Protein AF-A0A6L8G832-F1 (afdb_monomer_lite)

Radius of gyration: 22.05 Å; chains: 1; bounding box: 53×35×58 Å

Structure (mmCIF, N/CA/C/O backbone):
data_AF-A0A6L8G832-F1
#
_entry.id   AF-A0A6L8G832-F1
#
loop_
_atom_site.group_PDB
_atom_site.id
_atom_site.type_symbol
_atom_site.label_atom_id
_atom_site.label_alt_id
_atom_site.label_comp_id
_atom_site.label_asym_id
_atom_site.label_entity_id
_atom_site.label_seq_id
_atom_site.pdbx_PDB_ins_code
_atom_site.Cartn_x
_atom_site.Cartn_y
_atom_site.Cartn_z
_atom_site.occupancy
_atom_site.B_iso_or_equiv
_atom_site.auth_seq_id
_atom_site.auth_comp_id
_atom_site.auth_asym_id
_atom_site.auth_atom_id
_atom_site.pdbx_PDB_model_num
ATOM 1 N N . MET A 1 1 ? -0.887 -12.101 -25.365 1.00 57.88 1 MET A N 1
ATOM 2 C CA . MET A 1 1 ? 0.322 -11.253 -25.278 1.00 57.88 1 MET A CA 1
ATOM 3 C C . MET A 1 1 ? 0.568 -11.028 -23.798 1.00 57.88 1 MET A C 1
ATOM 5 O O . MET A 1 1 ? -0.403 -10.777 -23.100 1.00 57.88 1 MET A O 1
ATOM 9 N N . THR A 1 2 ? 1.781 -11.262 -23.303 1.00 79.50 2 THR A N 1
ATOM 10 C CA . THR A 1 2 ? 2.099 -11.214 -21.865 1.00 79.50 2 THR A CA 1
ATOM 11 C C . THR A 1 2 ? 2.512 -9.805 -21.444 1.00 79.50 2 THR A C 1
ATOM 13 O O . THR A 1 2 ? 2.962 -9.021 -22.278 1.00 79.50 2 THR A O 1
ATOM 16 N N . CYS A 1 3 ? 2.355 -9.492 -20.156 1.00 81.62 3 CYS A N 1
ATOM 17 C CA . CYS A 1 3 ? 2.895 -8.281 -19.537 1.00 81.62 3 CYS A CA 1
ATOM 18 C C . CYS A 1 3 ? 4.387 -8.113 -19.911 1.00 81.62 3 CYS A C 1
ATOM 20 O O . CYS A 1 3 ? 5.128 -9.092 -19.794 1.00 81.62 3 CYS A O 1
ATOM 22 N N . PRO A 1 4 ? 4.839 -6.932 -20.381 1.00 87.69 4 PRO A N 1
ATOM 23 C CA . PRO A 1 4 ? 6.230 -6.724 -20.796 1.00 87.69 4 PRO A CA 1
ATOM 24 C C . PRO A 1 4 ? 7.180 -6.461 -19.617 1.00 87.69 4 PRO A C 1
ATOM 26 O O . PRO A 1 4 ? 8.388 -6.359 -19.817 1.00 87.69 4 PRO A O 1
ATOM 29 N N . PHE A 1 5 ? 6.643 -6.317 -18.406 1.00 89.50 5 PHE A N 1
ATOM 30 C CA . PHE A 1 5 ? 7.410 -6.049 -17.196 1.00 89.50 5 PHE A CA 1
ATOM 31 C C . PHE A 1 5 ? 7.848 -7.354 -16.531 1.00 89.50 5 PHE A C 1
ATOM 33 O O . PHE A 1 5 ? 7.118 -8.346 -16.548 1.00 89.50 5 PHE A O 1
ATOM 40 N N . GLU A 1 6 ? 9.022 -7.335 -15.905 1.00 91.44 6 GLU A N 1
ATOM 41 C CA . GLU A 1 6 ? 9.465 -8.422 -15.036 1.00 91.44 6 GLU A CA 1
ATOM 42 C C . GLU A 1 6 ? 8.613 -8.428 -13.762 1.00 91.44 6 GLU A C 1
ATOM 44 O O . GLU A 1 6 ? 8.540 -7.431 -13.037 1.00 91.44 6 GLU A O 1
ATOM 49 N N . ILE A 1 7 ? 7.922 -9.542 -13.525 1.00 93.81 7 ILE A N 1
ATOM 50 C CA . ILE A 1 7 ? 7.015 -9.703 -12.390 1.00 93.81 7 ILE A CA 1
ATOM 51 C C . ILE A 1 7 ? 7.749 -10.487 -11.308 1.00 93.81 7 ILE A C 1
ATOM 53 O O . ILE A 1 7 ? 8.233 -11.580 -11.596 1.00 93.81 7 ILE A O 1
ATOM 57 N N . PRO A 1 8 ? 7.829 -9.974 -10.069 1.00 94.00 8 PRO A N 1
ATOM 58 C CA . PRO A 1 8 ? 8.421 -10.733 -8.979 1.00 94.00 8 PRO A CA 1
ATOM 59 C C . PRO A 1 8 ? 7.661 -12.045 -8.753 1.00 94.00 8 PRO A C 1
ATOM 61 O O . PRO A 1 8 ? 6.424 -12.023 -8.800 1.00 94.00 8 PRO A O 1
ATOM 64 N N . PRO A 1 9 ? 8.346 -13.149 -8.410 1.00 95.25 9 PRO A N 1
ATOM 65 C CA . PRO A 1 9 ? 7.708 -14.445 -8.166 1.00 95.25 9 PRO A CA 1
ATOM 66 C C . PRO A 1 9 ? 6.564 -14.391 -7.142 1.00 95.25 9 PRO A C 1
ATOM 68 O O . PRO A 1 9 ? 5.577 -15.109 -7.252 1.00 95.25 9 PRO A O 1
ATOM 71 N N . GLN A 1 10 ? 6.658 -13.495 -6.156 1.00 94.38 10 GLN A N 1
ATOM 72 C CA . GLN A 1 10 ? 5.642 -13.268 -5.125 1.00 94.38 10 GLN A CA 1
ATOM 73 C C . GLN A 1 10 ? 4.320 -12.723 -5.676 1.00 94.38 10 GLN A C 1
ATOM 75 O O . GLN A 1 10 ? 3.295 -12.817 -5.004 1.00 94.38 10 GLN A O 1
ATOM 80 N N . LEU A 1 11 ? 4.355 -12.084 -6.846 1.00 93.69 11 LEU A N 1
ATOM 81 C CA . LEU A 1 11 ? 3.207 -11.451 -7.491 1.00 93.69 11 LEU A CA 1
ATOM 82 C C . LEU A 1 11 ? 2.732 -12.232 -8.724 1.00 93.69 11 LEU A C 1
ATOM 84 O O . LEU A 1 11 ? 1.730 -11.853 -9.337 1.00 93.69 11 LEU A O 1
ATOM 88 N N . GLU A 1 12 ? 3.401 -13.330 -9.079 1.00 90.88 12 GLU A N 1
ATOM 89 C CA . GLU A 1 12 ? 2.942 -14.235 -10.130 1.00 90.88 12 GLU A CA 1
ATOM 90 C C . GLU A 1 12 ? 1.569 -14.831 -9.785 1.00 90.88 12 GLU A C 1
ATOM 92 O O . GLU A 1 12 ? 1.245 -15.119 -8.633 1.00 90.88 12 GLU A O 1
ATOM 97 N N . GLY A 1 13 ? 0.714 -14.988 -10.797 1.00 87.31 13 GLY A N 1
ATOM 98 C CA . GLY A 1 13 ? -0.655 -15.486 -10.615 1.00 87.31 13 GLY A CA 1
ATOM 99 C C . GLY A 1 13 ? -1.641 -14.465 -10.032 1.00 87.31 13 GLY A C 1
ATOM 100 O O . GLY A 1 13 ? -2.838 -14.750 -9.960 1.00 87.31 13 GLY A O 1
ATOM 101 N N . HIS A 1 14 ? -1.188 -13.263 -9.664 1.00 88.25 14 HIS A N 1
ATOM 102 C CA . HIS A 1 14 ? -2.077 -12.140 -9.379 1.00 88.25 14 HIS A CA 1
ATOM 103 C C . HIS A 1 14 ? -2.450 -11.410 -10.673 1.00 88.25 14 HIS A C 1
ATOM 105 O O . HIS A 1 14 ? -1.643 -11.281 -11.589 1.00 88.25 14 HIS A O 1
ATOM 111 N N . GLY A 1 15 ? -3.687 -10.912 -10.753 1.00 88.25 15 GLY A N 1
ATOM 112 C CA . GLY A 1 15 ? -4.147 -10.181 -11.934 1.00 88.25 15 GLY A CA 1
ATOM 113 C C . GLY A 1 15 ? -3.347 -8.892 -12.149 1.00 88.25 15 GLY A C 1
ATOM 114 O O . GLY A 1 15 ? -3.144 -8.122 -11.206 1.00 88.25 15 GLY A O 1
ATOM 115 N N . LEU A 1 16 ? -2.931 -8.644 -13.391 1.00 90.75 16 LEU A N 1
ATOM 116 C CA . LEU A 1 16 ? -2.122 -7.488 -13.778 1.00 90.75 16 LEU A CA 1
ATOM 117 C C . LEU A 1 16 ? -2.885 -6.580 -14.741 1.00 90.75 16 LEU A C 1
ATOM 119 O O . LEU A 1 16 ? -3.719 -7.044 -15.514 1.00 90.75 16 LEU A O 1
ATOM 123 N N . LEU A 1 17 ? -2.587 -5.282 -14.704 1.00 89.25 17 LEU A N 1
ATOM 124 C CA . LEU A 1 17 ? -3.234 -4.276 -15.546 1.00 89.25 17 LEU A CA 1
ATOM 125 C C . LEU A 1 17 ? -2.195 -3.359 -16.198 1.00 89.25 17 LEU A C 1
ATOM 127 O O . LEU A 1 17 ? -1.312 -2.893 -15.485 1.00 89.25 17 LEU A O 1
ATOM 131 N N . PRO A 1 18 ? -2.301 -3.018 -17.490 1.00 90.44 18 PRO A N 1
ATOM 132 C CA . PRO A 1 18 ? -1.513 -1.942 -18.067 1.00 90.44 18 PRO A CA 1
ATOM 133 C C . PRO A 1 18 ? -1.908 -0.601 -17.451 1.00 90.44 18 PRO A C 1
ATOM 135 O O . PRO A 1 18 ? -3.092 -0.274 -17.324 1.00 90.44 18 PRO A O 1
ATOM 138 N N . VAL A 1 19 ? -0.910 0.190 -17.067 1.00 88.69 19 VAL A N 1
ATOM 139 C CA . VAL A 1 19 ? -1.094 1.515 -16.473 1.00 88.69 19 VAL A CA 1
ATOM 140 C C . VAL A 1 19 ? -0.338 2.531 -17.318 1.00 88.69 19 VAL A C 1
ATOM 142 O O . VAL A 1 19 ? 0.885 2.490 -17.395 1.00 88.69 19 VAL A O 1
ATOM 145 N N . ALA A 1 20 ? -1.077 3.460 -17.921 1.00 87.06 20 ALA A N 1
ATOM 146 C CA . ALA A 1 20 ? -0.503 4.689 -18.455 1.00 87.06 20 ALA A CA 1
ATOM 147 C C . ALA A 1 20 ? -0.336 5.666 -17.289 1.00 87.06 20 ALA A C 1
ATOM 149 O O . ALA A 1 20 ? -1.313 5.946 -16.582 1.00 87.06 20 ALA A O 1
ATOM 150 N N . LEU A 1 21 ? 0.888 6.113 -17.036 1.00 82.75 21 LEU A N 1
ATOM 151 C CA . LEU A 1 21 ? 1.148 7.067 -15.966 1.00 82.75 21 LEU A CA 1
ATOM 152 C C . LEU A 1 21 ? 0.779 8.473 -16.448 1.00 82.75 21 LEU A C 1
ATOM 154 O O . LEU A 1 21 ? 0.989 8.827 -17.603 1.00 82.75 21 LEU A O 1
ATOM 158 N N . VAL A 1 22 ? 0.202 9.273 -15.559 1.00 81.06 22 VAL A N 1
ATOM 159 C CA . VAL A 1 22 ? -0.217 10.645 -15.852 1.00 81.06 22 VAL A CA 1
ATOM 160 C C . VAL A 1 22 ? 0.565 11.615 -14.984 1.00 81.06 22 VAL A C 1
ATOM 162 O O . VAL A 1 22 ? 0.823 11.350 -13.809 1.00 81.06 22 VAL A O 1
ATOM 165 N N . GLU A 1 23 ? 0.952 12.741 -15.564 1.00 78.44 23 GLU A N 1
ATOM 166 C CA . GLU A 1 23 ? 1.498 13.859 -14.807 1.00 78.44 23 GLU A CA 1
ATOM 167 C C . GLU A 1 23 ? 0.349 14.546 -14.057 1.00 78.44 23 GLU A C 1
ATOM 169 O O . GLU A 1 23 ? -0.690 14.866 -14.637 1.00 78.44 23 GLU A O 1
ATOM 174 N N . ASN A 1 24 ? 0.500 14.690 -12.746 1.00 71.12 24 ASN A N 1
ATOM 175 C CA . ASN A 1 24 ? -0.449 15.375 -11.880 1.00 71.12 24 ASN A CA 1
ATOM 176 C C . ASN A 1 24 ? -0.164 16.885 -11.881 1.00 71.12 24 ASN A C 1
ATOM 178 O O . ASN A 1 24 ? 0.949 17.315 -12.178 1.00 71.12 24 ASN A O 1
ATOM 182 N N . ASP A 1 25 ? -1.138 17.685 -11.439 1.00 73.25 25 ASP A N 1
ATOM 183 C CA . ASP A 1 25 ? -1.019 19.152 -11.350 1.00 73.25 25 ASP A CA 1
ATOM 184 C C . ASP A 1 25 ? 0.154 19.632 -10.467 1.00 73.25 25 ASP A C 1
ATOM 186 O O . ASP A 1 25 ? 0.626 20.758 -10.608 1.00 73.25 25 ASP A O 1
ATOM 190 N N . ASP A 1 26 ? 0.639 18.784 -9.553 1.00 69.44 26 ASP A N 1
ATOM 191 C CA . ASP A 1 26 ? 1.802 19.042 -8.693 1.00 69.44 26 ASP A CA 1
ATOM 192 C C . ASP A 1 26 ? 3.154 18.685 -9.355 1.00 69.44 26 ASP A C 1
ATOM 194 O O . ASP A 1 26 ? 4.190 18.701 -8.687 1.00 69.44 26 ASP A O 1
ATOM 198 N N . GLY A 1 27 ? 3.154 18.347 -10.652 1.00 69.94 27 GLY A N 1
ATOM 199 C CA . GLY A 1 27 ? 4.332 17.944 -11.429 1.00 69.94 27 GLY A CA 1
ATOM 200 C C . GLY A 1 27 ? 4.838 16.535 -11.112 1.00 69.94 27 GLY A C 1
ATOM 201 O O . GLY A 1 27 ? 5.892 16.122 -11.595 1.00 69.94 27 GLY A O 1
ATOM 202 N N . THR A 1 28 ? 4.130 15.776 -10.274 1.00 69.88 28 THR A N 1
ATOM 203 C CA . THR A 1 28 ? 4.486 14.382 -10.005 1.00 69.88 28 THR A CA 1
ATOM 204 C C . THR A 1 28 ? 3.827 13.449 -11.009 1.00 69.88 28 THR A C 1
ATOM 206 O O . THR A 1 28 ? 2.688 13.653 -11.412 1.00 69.88 28 THR A O 1
ATOM 209 N N . VAL A 1 29 ? 4.499 12.357 -11.354 1.00 72.69 29 VAL A N 1
ATOM 210 C CA . VAL A 1 29 ? 3.912 11.303 -12.185 1.00 72.69 29 VAL A CA 1
ATOM 211 C C . VAL A 1 29 ? 3.192 10.294 -11.288 1.00 72.69 29 VAL A C 1
ATOM 213 O O . VAL A 1 29 ? 3.771 9.772 -10.334 1.00 72.69 29 VAL A O 1
ATOM 216 N N . GLY A 1 30 ? 1.917 10.027 -11.571 1.00 71.50 30 GLY A N 1
ATOM 217 C CA . GLY A 1 30 ? 1.071 9.132 -10.788 1.00 71.50 30 GLY A CA 1
ATOM 218 C C . GLY A 1 30 ? 0.151 8.266 -11.643 1.00 71.50 30 GLY A C 1
ATOM 219 O O . GLY A 1 30 ? 0.052 8.409 -12.857 1.00 71.50 30 GLY A O 1
ATOM 220 N N . LYS A 1 31 ? -0.528 7.320 -10.995 1.00 74.81 31 LYS A N 1
ATOM 221 C CA . LYS A 1 31 ? -1.527 6.477 -11.661 1.00 74.81 31 LYS A CA 1
ATOM 222 C C . LYS A 1 31 ? -2.859 7.231 -11.819 1.00 74.81 31 LYS A C 1
ATOM 224 O O . LYS A 1 31 ? -3.231 7.971 -10.906 1.00 74.81 31 LYS A O 1
ATOM 229 N N . PRO A 1 32 ? -3.628 6.988 -12.894 1.00 66.06 32 PRO A N 1
ATOM 230 C CA . PRO A 1 32 ? -4.966 7.551 -13.038 1.00 66.06 32 PRO A CA 1
ATOM 231 C C . PRO A 1 32 ? -5.916 7.037 -11.937 1.00 66.06 32 PRO A C 1
ATOM 233 O O . PRO A 1 32 ? -5.720 5.937 -11.403 1.00 66.06 32 PRO A O 1
ATOM 236 N N . PRO A 1 33 ? -6.969 7.797 -11.582 1.00 59.56 33 PRO A N 1
ATOM 237 C CA . PRO A 1 33 ? -7.959 7.358 -10.606 1.00 59.56 33 PRO A CA 1
ATOM 238 C C . PRO A 1 33 ? -8.689 6.100 -11.089 1.00 59.56 33 PRO A C 1
ATOM 240 O O . PRO A 1 33 ? -9.103 5.997 -12.245 1.00 59.56 33 PRO A O 1
ATOM 243 N N . ALA A 1 34 ? -8.904 5.150 -10.173 1.00 55.47 34 ALA A N 1
ATOM 244 C CA . ALA A 1 34 ? -9.482 3.833 -10.466 1.00 55.47 34 ALA A CA 1
ATOM 245 C C . ALA A 1 34 ? -10.891 3.882 -11.097 1.00 55.47 34 ALA A C 1
ATOM 247 O O . ALA A 1 34 ? -11.334 2.903 -11.691 1.00 55.47 34 ALA A O 1
ATOM 248 N N . THR A 1 35 ? -11.586 5.018 -11.002 1.00 51.25 35 THR A N 1
ATOM 249 C CA . THR A 1 35 ? -12.947 5.240 -11.511 1.00 51.25 35 THR A CA 1
ATOM 250 C C . THR A 1 35 ? -13.043 5.343 -13.035 1.00 51.25 35 THR A C 1
ATOM 252 O O . THR A 1 35 ? -14.147 5.338 -13.570 1.00 51.25 35 THR A O 1
ATOM 255 N N . THR A 1 36 ? -11.920 5.429 -13.752 1.00 47.19 36 THR A N 1
ATOM 256 C CA . THR A 1 36 ? -11.918 5.743 -15.191 1.00 47.19 36 THR A CA 1
ATOM 257 C C . THR A 1 36 ? -12.046 4.539 -16.133 1.00 47.19 36 THR A C 1
ATOM 259 O O . THR A 1 36 ? -12.124 4.739 -17.342 1.00 47.19 36 THR A O 1
ATOM 262 N N . ARG A 1 37 ? -12.106 3.285 -15.653 1.00 54.84 37 ARG A N 1
ATOM 263 C CA . ARG A 1 37 ? -12.095 2.103 -16.548 1.00 54.84 37 ARG A CA 1
ATOM 264 C C . ARG A 1 37 ? -12.775 0.852 -15.955 1.00 54.84 37 ARG A C 1
ATOM 266 O O . ARG A 1 37 ? -12.876 0.694 -14.743 1.00 54.84 37 ARG A O 1
ATOM 273 N N . LYS A 1 38 ? -13.186 -0.071 -16.842 1.00 56.69 38 LYS A N 1
ATOM 274 C CA . LYS A 1 38 ? -13.928 -1.338 -16.600 1.00 56.69 38 LYS A CA 1
ATOM 275 C C . LYS A 1 38 ? -13.162 -2.433 -15.819 1.00 56.69 38 LYS A C 1
ATOM 277 O O . LYS A 1 38 ? -13.533 -3.601 -15.875 1.00 56.69 38 LYS A O 1
ATOM 282 N N . TRP A 1 39 ? -12.099 -2.100 -15.089 1.00 60.28 39 TRP A N 1
ATOM 283 C CA . TRP A 1 39 ? -11.208 -3.091 -14.465 1.00 60.28 39 TRP A CA 1
ATOM 284 C C . TRP A 1 39 ? -11.780 -3.786 -13.223 1.00 60.28 39 TRP A C 1
ATOM 286 O O . TRP A 1 39 ? -11.056 -4.535 -12.573 1.00 60.28 39 TRP A O 1
ATOM 296 N N . SER A 1 40 ? -13.029 -3.519 -12.846 1.00 56.66 40 SER A N 1
ATOM 297 C CA . SER A 1 40 ? -13.669 -4.137 -11.679 1.00 56.66 40 SER A CA 1
ATOM 298 C C . SER A 1 40 ? -13.946 -5.632 -11.863 1.00 56.66 40 SER A C 1
ATOM 300 O O . SER A 1 40 ? -14.182 -6.346 -10.892 1.00 56.66 40 SER A O 1
ATOM 302 N N . ALA A 1 41 ? -13.911 -6.119 -13.103 1.00 64.62 41 ALA A N 1
ATOM 303 C CA . ALA A 1 41 ? -14.093 -7.527 -13.408 1.00 64.62 41 ALA A CA 1
ATOM 304 C C . ALA A 1 41 ? -12.799 -8.304 -13.096 1.00 64.62 41 ALA A C 1
ATOM 306 O O . ALA A 1 41 ? -11.732 -8.003 -13.644 1.00 64.62 41 ALA A O 1
ATOM 307 N N . LEU A 1 42 ? -12.885 -9.278 -12.183 1.00 65.38 42 LEU A N 1
ATOM 308 C CA . LEU A 1 42 ? -11.757 -10.114 -11.741 1.00 65.38 42 LEU A CA 1
ATOM 309 C C . LEU A 1 42 ? -11.123 -10.914 -12.885 1.00 65.38 42 LEU A C 1
ATOM 311 O O . LEU A 1 42 ? -9.925 -11.166 -12.855 1.00 65.38 42 LEU A O 1
ATOM 315 N N . ASP A 1 43 ? -11.931 -11.251 -13.880 1.00 72.56 43 ASP A N 1
ATOM 316 C CA . ASP A 1 43 ? -11.632 -12.001 -15.100 1.00 72.56 43 ASP A CA 1
ATOM 317 C C . ASP A 1 43 ? -11.210 -11.116 -16.280 1.00 72.56 43 ASP A C 1
ATOM 319 O O . ASP A 1 43 ? -10.979 -11.616 -17.378 1.00 72.56 43 ASP A O 1
ATOM 323 N N . TYR A 1 44 ? -11.124 -9.797 -16.089 1.00 79.12 44 TYR A N 1
ATOM 324 C CA . TYR A 1 44 ? -10.597 -8.929 -17.134 1.00 79.12 44 TYR A CA 1
ATOM 325 C C . TYR A 1 44 ? -9.118 -9.251 -17.393 1.00 79.12 44 TYR A C 1
ATOM 327 O O . TYR A 1 44 ? -8.286 -9.159 -16.488 1.00 79.12 44 TYR A O 1
ATOM 335 N N . GLU A 1 45 ? -8.827 -9.548 -18.656 1.00 82.62 45 GLU A N 1
ATOM 336 C CA . GLU A 1 45 ? -7.497 -9.805 -19.199 1.00 82.62 45 GLU A CA 1
ATOM 337 C C . GLU A 1 45 ? -7.151 -8.702 -20.214 1.00 82.62 45 GLU A C 1
ATOM 339 O O . GLU A 1 45 ? -7.894 -8.523 -21.187 1.00 82.62 45 GLU A O 1
ATOM 344 N N . PRO A 1 46 ? -6.058 -7.943 -20.017 1.00 82.94 46 PRO A N 1
ATOM 345 C CA . PRO A 1 46 ? -5.706 -6.862 -20.925 1.00 82.94 46 PRO A CA 1
ATOM 346 C C . PRO A 1 46 ? -5.240 -7.371 -22.292 1.00 82.94 46 PRO A C 1
ATOM 348 O O . PRO A 1 46 ? -4.516 -8.364 -22.415 1.00 82.94 46 PRO A O 1
ATOM 351 N N . THR A 1 47 ? -5.612 -6.640 -23.336 1.00 85.12 47 THR A N 1
ATOM 352 C CA . THR A 1 47 ? -5.186 -6.918 -24.709 1.00 85.12 47 THR A CA 1
ATOM 353 C C . THR A 1 47 ? -3.725 -6.519 -24.944 1.00 85.12 47 THR A C 1
ATOM 355 O O . THR A 1 47 ? -3.137 -5.725 -24.212 1.00 85.12 47 THR A O 1
ATOM 358 N N . GLY A 1 48 ? -3.116 -7.056 -26.005 1.00 84.62 48 GLY A N 1
ATOM 359 C CA . GLY A 1 48 ? -1.743 -6.702 -26.383 1.00 84.62 48 GLY A CA 1
ATOM 360 C C . GLY A 1 48 ? -1.553 -5.224 -26.739 1.00 84.62 48 GLY A C 1
ATOM 361 O O . GLY A 1 48 ? -0.516 -4.648 -26.429 1.00 84.62 48 GLY A O 1
ATOM 362 N N . GLU A 1 49 ? -2.568 -4.603 -27.339 1.00 85.25 49 GLU A N 1
ATOM 363 C CA . GLU A 1 49 ? -2.572 -3.173 -27.663 1.00 85.25 49 GLU A CA 1
ATOM 364 C C . GLU A 1 49 ? -2.584 -2.308 -26.396 1.00 85.25 49 GLU A C 1
ATOM 366 O O . GLU A 1 49 ? -1.834 -1.339 -26.298 1.00 85.25 49 GLU A O 1
ATOM 371 N N . GLU A 1 50 ? -3.358 -2.702 -25.380 1.00 85.88 50 GLU A N 1
ATOM 372 C CA . GLU A 1 50 ? -3.370 -2.008 -24.088 1.00 85.88 50 GLU A CA 1
ATOM 373 C C . GLU A 1 50 ? -2.015 -2.089 -23.374 1.00 85.88 50 GLU A C 1
ATOM 375 O O . GLU A 1 50 ? -1.613 -1.121 -22.731 1.00 85.88 50 GLU A O 1
ATOM 380 N N . TRP A 1 51 ? -1.290 -3.204 -23.510 1.00 88.19 51 TRP A N 1
ATOM 381 C CA . TRP A 1 51 ? 0.079 -3.332 -23.000 1.00 88.19 51 TRP A CA 1
ATOM 382 C C . TRP A 1 51 ? 1.097 -2.506 -23.787 1.00 88.19 51 TRP A C 1
ATOM 384 O O . TRP A 1 51 ? 2.022 -1.967 -23.188 1.00 88.19 51 TRP A O 1
ATOM 394 N N . ALA A 1 52 ? 0.932 -2.384 -25.106 1.00 86.38 52 ALA A N 1
ATOM 395 C CA . ALA A 1 52 ? 1.839 -1.604 -25.946 1.00 86.38 52 ALA A CA 1
ATOM 396 C C . ALA A 1 52 ? 1.825 -0.102 -25.605 1.00 86.38 52 ALA A C 1
ATOM 398 O O . ALA A 1 52 ? 2.822 0.580 -25.824 1.00 86.38 52 ALA A O 1
ATOM 399 N N . GLY A 1 53 ? 0.715 0.406 -25.061 1.00 84.25 53 GLY A N 1
ATOM 400 C CA . GLY A 1 53 ? 0.570 1.795 -24.614 1.00 84.25 53 GLY A CA 1
ATOM 401 C C . GLY A 1 53 ? 0.789 2.020 -23.114 1.00 84.25 53 GLY A C 1
ATOM 402 O O . GLY A 1 53 ? 0.363 3.055 -22.606 1.00 84.25 53 GLY A O 1
ATOM 403 N N . ALA A 1 54 ? 1.354 1.055 -22.384 1.00 88.50 54 ALA A N 1
ATOM 404 C CA . ALA A 1 54 ? 1.511 1.135 -20.934 1.00 88.50 54 ALA A CA 1
ATOM 405 C C . ALA A 1 54 ? 2.921 1.586 -20.521 1.00 88.50 54 ALA A C 1
ATOM 407 O O . ALA A 1 54 ? 3.912 0.999 -20.950 1.00 88.50 54 ALA A O 1
ATOM 408 N N . ASP A 1 55 ? 3.006 2.562 -19.614 1.00 91.00 55 ASP A N 1
ATOM 409 C CA . ASP A 1 55 ? 4.272 3.023 -19.014 1.00 91.00 55 ASP A CA 1
ATOM 410 C C . ASP A 1 55 ? 4.657 2.213 -17.767 1.00 91.00 55 ASP A C 1
ATOM 412 O O . ASP A 1 55 ? 5.805 2.202 -17.322 1.00 91.00 55 ASP A O 1
ATOM 416 N N . ALA A 1 56 ? 3.666 1.563 -17.166 1.00 93.19 56 ALA A N 1
ATOM 417 C CA . ALA A 1 56 ? 3.760 0.807 -15.932 1.00 93.19 56 ALA A CA 1
ATOM 418 C C . ALA A 1 56 ? 2.748 -0.344 -15.940 1.00 93.19 56 ALA A C 1
ATOM 420 O O . ALA A 1 56 ? 1.896 -0.460 -16.827 1.00 93.19 56 ALA A O 1
ATOM 421 N N . TYR A 1 57 ? 2.778 -1.161 -14.891 1.00 93.06 57 TYR A N 1
ATOM 422 C CA . TYR A 1 57 ? 1.718 -2.127 -14.633 1.00 93.06 57 TYR A CA 1
ATOM 423 C C . TYR A 1 57 ? 1.143 -1.979 -13.227 1.00 93.06 57 TYR A C 1
ATOM 425 O O . TYR A 1 57 ? 1.797 -1.528 -12.288 1.00 93.06 57 TYR A O 1
ATOM 433 N N . GLY A 1 58 ? -0.122 -2.350 -13.092 1.00 92.44 58 GLY A N 1
ATOM 434 C CA . GLY A 1 58 ? -0.864 -2.408 -11.851 1.00 92.44 58 GLY A CA 1
ATOM 435 C C . GLY A 1 58 ? -1.014 -3.847 -11.372 1.00 92.44 58 GLY A C 1
ATOM 436 O O . GLY A 1 58 ? -1.336 -4.727 -12.163 1.00 92.44 58 GLY A O 1
ATOM 437 N N . VAL A 1 59 ? -0.841 -4.070 -10.074 1.00 92.94 59 VAL A N 1
ATOM 438 C CA . VAL A 1 59 ? -1.059 -5.350 -9.393 1.00 92.94 59 VAL A CA 1
ATOM 439 C C . VAL A 1 59 ? -2.419 -5.306 -8.706 1.00 92.94 59 VAL A C 1
ATOM 441 O O . VAL A 1 59 ? -2.647 -4.458 -7.838 1.00 92.94 59 VAL A O 1
ATOM 444 N N . ARG A 1 60 ? -3.340 -6.196 -9.090 1.00 90.12 60 ARG A N 1
ATOM 445 C CA . ARG A 1 60 ? -4.688 -6.286 -8.503 1.00 90.12 60 ARG A CA 1
ATOM 446 C C . ARG A 1 60 ? -4.659 -6.910 -7.113 1.00 90.12 60 ARG A C 1
ATOM 448 O O . ARG A 1 60 ? -3.976 -7.900 -6.867 1.00 90.12 60 ARG A O 1
ATOM 455 N N . LEU A 1 61 ? -5.485 -6.381 -6.212 1.00 89.44 61 LEU A N 1
ATOM 456 C CA . LEU A 1 61 ? -5.433 -6.707 -4.782 1.00 89.44 61 LEU A CA 1
ATOM 457 C C . LEU A 1 61 ? -6.511 -7.698 -4.314 1.00 89.44 61 LEU A C 1
ATOM 459 O O . LEU A 1 61 ? -6.912 -7.679 -3.152 1.00 89.44 61 LEU A O 1
ATOM 463 N N . HIS A 1 62 ? -6.998 -8.583 -5.192 1.00 82.19 62 HIS A N 1
ATOM 464 C CA . HIS A 1 62 ? -8.043 -9.559 -4.840 1.00 82.19 62 HIS A CA 1
ATOM 465 C C . HIS A 1 62 ? -7.647 -10.468 -3.661 1.00 82.19 62 HIS A C 1
ATOM 467 O O . HIS A 1 62 ? -8.469 -10.745 -2.791 1.00 82.19 62 HIS A O 1
ATOM 473 N N . ARG A 1 63 ? -6.378 -10.887 -3.614 1.00 87.31 63 ARG A N 1
ATOM 474 C CA . ARG A 1 63 ? -5.803 -11.752 -2.569 1.00 87.31 63 ARG A CA 1
ATOM 475 C C . ARG A 1 63 ? -4.619 -11.110 -1.851 1.00 87.31 63 ARG A C 1
ATOM 477 O O . ARG A 1 63 ? -3.877 -11.804 -1.175 1.00 87.31 63 ARG A O 1
ATOM 484 N N . LEU A 1 64 ? -4.435 -9.807 -2.023 1.00 90.88 64 LEU A N 1
ATOM 485 C CA . LEU A 1 64 ? -3.319 -9.074 -1.446 1.00 90.88 64 LEU A CA 1
ATOM 486 C C . LEU A 1 64 ? -3.839 -7.977 -0.531 1.00 90.88 64 LEU A C 1
ATOM 488 O O . LEU A 1 64 ? -4.892 -7.377 -0.772 1.00 90.88 64 LEU A O 1
ATOM 492 N N . LEU A 1 65 ? -3.041 -7.677 0.481 1.00 90.62 65 LEU A N 1
ATOM 493 C CA . LEU A 1 65 ? -3.125 -6.440 1.231 1.00 90.62 65 LEU A CA 1
ATOM 494 C C . LEU A 1 65 ? -1.838 -5.663 0.984 1.00 90.62 65 LEU A C 1
ATOM 496 O O . LEU A 1 65 ? -0.747 -6.218 1.083 1.00 90.62 65 LEU A O 1
ATOM 500 N N . VAL A 1 66 ? -1.974 -4.377 0.671 1.00 91.44 66 VAL A N 1
ATOM 501 C CA . VAL A 1 66 ? -0.834 -3.472 0.535 1.00 91.44 66 VAL A CA 1
ATOM 502 C C . VAL A 1 66 ? -0.981 -2.336 1.531 1.00 91.44 66 VAL A C 1
ATOM 504 O O . VAL A 1 66 ? -1.995 -1.636 1.536 1.00 91.44 66 VAL A O 1
ATOM 507 N N . VAL A 1 67 ? 0.035 -2.155 2.369 1.00 89.75 67 VAL A N 1
ATOM 508 C CA . VAL A 1 67 ? 0.193 -0.939 3.170 1.00 89.75 67 VAL A CA 1
ATOM 509 C C . VAL A 1 67 ? 1.001 0.045 2.333 1.00 89.75 67 VAL A C 1
ATOM 511 O O . VAL A 1 67 ? 2.173 -0.200 2.056 1.00 89.75 67 VAL A O 1
ATOM 514 N N . ASP A 1 68 ? 0.351 1.119 1.900 1.00 91.31 68 ASP A N 1
ATOM 515 C CA . ASP A 1 68 ? 0.938 2.191 1.098 1.00 91.31 68 ASP A CA 1
ATOM 516 C C . ASP A 1 68 ? 1.288 3.360 2.016 1.00 91.31 68 ASP A C 1
ATOM 518 O O . ASP A 1 68 ? 0.410 4.073 2.492 1.00 91.31 68 ASP A O 1
ATOM 522 N N . VAL A 1 69 ? 2.570 3.504 2.325 1.00 89.31 69 VAL A N 1
ATOM 523 C CA . VAL A 1 69 ? 3.108 4.577 3.159 1.00 89.31 69 VAL A CA 1
ATOM 524 C C . VAL A 1 69 ? 3.517 5.712 2.229 1.00 89.31 69 VAL A C 1
ATOM 526 O O . VAL A 1 69 ? 4.532 5.587 1.550 1.00 89.31 69 VAL A O 1
ATOM 529 N N . ASP A 1 70 ? 2.773 6.815 2.206 1.00 85.56 70 ASP A N 1
ATOM 530 C CA . ASP A 1 70 ? 3.044 7.983 1.350 1.00 85.56 70 ASP A CA 1
ATOM 531 C C . ASP A 1 70 ? 3.487 9.228 2.139 1.00 85.56 70 ASP A C 1
ATOM 533 O O . ASP A 1 70 ? 3.924 10.224 1.559 1.00 85.56 70 ASP A O 1
ATOM 537 N N . LYS A 1 71 ? 3.407 9.166 3.471 1.00 84.62 71 LYS A N 1
ATOM 538 C CA . LYS A 1 71 ? 3.835 10.211 4.407 1.00 84.62 71 LYS A CA 1
ATOM 539 C C . LYS A 1 71 ? 4.741 9.619 5.473 1.00 84.62 71 LYS A C 1
ATOM 541 O O . LYS A 1 71 ? 4.829 8.407 5.644 1.00 84.62 71 LYS A O 1
ATOM 546 N N . GLN A 1 72 ? 5.412 10.487 6.225 1.00 77.88 72 GLN A N 1
ATOM 547 C CA . GLN A 1 72 ? 6.290 10.053 7.304 1.00 77.88 72 GLN A CA 1
ATOM 548 C C . GLN A 1 72 ? 5.477 9.375 8.426 1.00 77.88 72 GLN A C 1
ATOM 550 O O . GLN A 1 72 ? 4.666 10.044 9.074 1.00 77.88 72 GLN A O 1
ATOM 555 N N . PRO A 1 73 ? 5.674 8.066 8.676 1.00 73.38 73 PRO A N 1
ATOM 556 C CA . PRO A 1 73 ? 5.006 7.392 9.775 1.00 73.38 73 PRO A CA 1
ATOM 557 C C . PRO A 1 73 ? 5.653 7.786 11.117 1.00 73.38 73 PRO A C 1
ATOM 559 O O . PRO A 1 73 ? 6.838 8.129 11.145 1.00 73.38 73 PRO A O 1
ATOM 562 N N . PRO A 1 74 ? 4.920 7.704 12.243 1.00 71.75 74 PRO A N 1
ATOM 563 C CA . PRO A 1 74 ? 5.501 7.851 13.579 1.00 71.75 74 PRO A CA 1
ATOM 564 C C . PRO A 1 74 ? 6.660 6.869 13.813 1.00 71.75 74 PRO A C 1
ATOM 566 O O . PRO A 1 74 ? 6.630 5.755 13.291 1.00 71.75 74 PRO A O 1
ATOM 569 N N . ASP A 1 75 ? 7.639 7.216 14.652 1.00 72.88 75 ASP A N 1
ATOM 570 C CA . ASP A 1 75 ? 8.847 6.392 14.857 1.00 72.88 75 ASP A CA 1
ATOM 571 C C . ASP A 1 75 ? 8.549 4.951 15.299 1.00 72.88 75 ASP A C 1
ATOM 573 O O . ASP A 1 75 ? 9.180 4.011 14.820 1.00 72.88 75 ASP A O 1
ATOM 577 N N . ALA A 1 76 ? 7.537 4.751 16.148 1.00 62.00 76 ALA A N 1
ATOM 578 C CA . ALA A 1 76 ? 7.096 3.415 16.553 1.00 62.00 76 ALA A CA 1
ATOM 579 C C . ALA A 1 76 ? 6.575 2.585 15.363 1.00 62.00 76 ALA A C 1
ATOM 581 O O . ALA A 1 76 ? 6.855 1.395 15.256 1.00 62.00 76 ALA A O 1
ATOM 582 N N . VAL A 1 77 ? 5.854 3.224 14.438 1.00 66.00 77 VAL A N 1
ATOM 583 C CA . VAL A 1 77 ? 5.359 2.594 13.207 1.00 66.00 77 VAL A CA 1
ATOM 584 C C . VAL A 1 77 ? 6.522 2.321 12.255 1.00 66.00 77 VAL A C 1
ATOM 586 O O . VAL A 1 77 ? 6.587 1.247 11.671 1.00 66.00 77 VAL A O 1
ATOM 589 N N . LYS A 1 78 ? 7.482 3.245 12.144 1.00 70.94 78 LYS A N 1
ATOM 590 C CA . LYS A 1 78 ? 8.706 3.059 11.354 1.00 70.94 78 LYS A CA 1
ATOM 591 C C . LYS A 1 78 ? 9.537 1.873 11.856 1.00 70.94 78 LYS A C 1
ATOM 593 O O . LYS A 1 78 ? 10.018 1.091 11.042 1.00 70.94 78 LYS A O 1
ATOM 598 N N . ALA A 1 79 ? 9.677 1.722 13.173 1.00 70.56 79 ALA A N 1
ATOM 599 C CA . ALA A 1 79 ? 10.371 0.592 13.782 1.00 70.56 79 ALA A CA 1
ATOM 600 C C . ALA A 1 79 ? 9.665 -0.738 13.479 1.00 70.56 79 ALA A C 1
ATOM 602 O O . ALA A 1 79 ? 10.324 -1.696 13.090 1.00 70.56 79 ALA A O 1
ATOM 603 N N . LEU A 1 80 ? 8.331 -0.779 13.590 1.00 67.06 80 LEU A N 1
ATOM 604 C CA . LEU A 1 80 ? 7.542 -1.973 13.269 1.00 67.06 80 LEU A CA 1
ATOM 605 C C . LEU A 1 80 ? 7.602 -2.323 11.777 1.00 67.06 80 LEU A C 1
ATOM 607 O O . LEU A 1 80 ? 7.803 -3.485 11.444 1.00 67.06 80 LEU A O 1
ATOM 611 N N . LEU A 1 81 ? 7.495 -1.334 10.883 1.00 70.00 81 LEU A N 1
ATOM 612 C CA . LEU A 1 81 ? 7.669 -1.525 9.437 1.00 70.00 81 LEU A CA 1
ATOM 613 C C . LEU A 1 81 ? 9.070 -2.045 9.095 1.00 70.00 81 LEU A C 1
ATOM 615 O O . LEU A 1 81 ? 9.205 -2.927 8.257 1.00 70.00 81 LEU A O 1
ATOM 619 N N . GLY A 1 82 ? 10.107 -1.537 9.768 1.00 72.94 82 GLY A N 1
ATOM 620 C CA . GLY A 1 82 ? 11.489 -1.988 9.582 1.00 72.94 82 GLY A CA 1
ATOM 621 C C . GLY A 1 82 ? 11.762 -3.417 10.061 1.00 72.94 82 GLY A C 1
ATOM 622 O O . GLY A 1 82 ? 12.799 -3.974 9.721 1.00 72.94 82 GLY A O 1
ATOM 623 N N . GLN A 1 83 ? 10.852 -4.015 10.836 1.00 76.56 83 GLN A N 1
ATOM 624 C CA . GLN A 1 83 ? 10.932 -5.409 11.283 1.00 76.56 83 GLN A CA 1
ATOM 625 C C . GLN A 1 83 ? 10.161 -6.375 10.373 1.00 76.56 83 GLN A C 1
ATOM 627 O O . GLN A 1 83 ? 10.191 -7.584 10.604 1.00 76.56 83 GLN A O 1
ATOM 632 N N . MET A 1 84 ? 9.430 -5.870 9.374 1.00 80.75 84 MET A N 1
ATOM 633 C CA . MET A 1 84 ? 8.627 -6.706 8.486 1.00 80.75 84 MET A CA 1
ATOM 634 C C . MET A 1 84 ? 9.491 -7.293 7.376 1.00 80.75 84 MET A C 1
ATOM 636 O O . MET A 1 84 ? 9.935 -6.576 6.485 1.00 80.75 84 MET A O 1
ATOM 640 N N . ASP A 1 85 ? 9.656 -8.611 7.396 1.00 88.94 85 ASP A N 1
ATOM 641 C CA . ASP A 1 85 ? 10.341 -9.345 6.336 1.00 88.94 85 ASP A CA 1
ATOM 642 C C . ASP A 1 85 ? 9.340 -9.844 5.285 1.00 88.94 85 ASP A C 1
ATOM 644 O O . ASP A 1 85 ? 8.943 -11.005 5.267 1.00 88.94 85 ASP A O 1
ATOM 648 N N . THR A 1 86 ? 8.841 -8.910 4.473 1.00 91.62 86 THR A N 1
ATOM 649 C CA . THR A 1 86 ? 7.920 -9.170 3.353 1.00 91.62 86 THR A CA 1
ATOM 650 C C . THR A 1 86 ? 8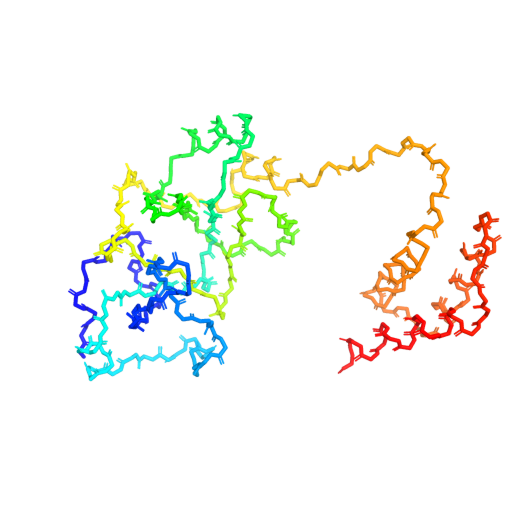.398 -8.445 2.097 1.00 91.62 86 THR A C 1
ATOM 652 O O . THR A 1 86 ? 9.369 -7.688 2.162 1.00 91.62 86 THR A O 1
ATOM 655 N N . LEU A 1 87 ? 7.724 -8.621 0.960 1.00 95.06 87 LEU A N 1
ATOM 656 C CA . LEU A 1 87 ? 8.016 -7.839 -0.242 1.00 95.06 87 LEU A CA 1
ATOM 657 C C . LEU A 1 87 ? 7.796 -6.338 0.030 1.00 95.06 87 LEU A C 1
ATOM 659 O O . LEU A 1 87 ? 6.671 -5.895 0.295 1.00 95.06 87 LEU A O 1
ATOM 663 N N . ILE A 1 88 ? 8.878 -5.559 -0.061 1.00 94.50 88 ILE A N 1
ATOM 664 C CA . ILE A 1 88 ? 8.881 -4.104 0.139 1.00 94.50 88 ILE A CA 1
ATOM 665 C C . ILE A 1 88 ? 9.322 -3.424 -1.147 1.00 94.50 88 ILE A C 1
ATOM 667 O O . ILE A 1 88 ? 10.381 -3.725 -1.697 1.00 94.50 88 ILE A O 1
ATOM 671 N N . VAL A 1 89 ? 8.536 -2.444 -1.584 1.00 95.50 89 VAL A N 1
ATOM 672 C CA . VAL A 1 89 ? 8.804 -1.661 -2.792 1.00 95.50 89 VAL A CA 1
ATOM 673 C C . VAL A 1 89 ? 8.903 -0.187 -2.425 1.00 95.50 89 VAL A C 1
ATOM 675 O O . VAL A 1 89 ? 7.983 0.376 -1.837 1.00 95.50 89 VAL A O 1
ATOM 678 N N . ARG A 1 90 ? 10.012 0.460 -2.787 1.00 93.38 90 ARG A N 1
ATOM 679 C CA . ARG A 1 90 ? 10.146 1.918 -2.785 1.00 93.38 90 ARG A CA 1
ATOM 680 C C . ARG A 1 90 ? 9.205 2.492 -3.833 1.00 93.38 90 ARG A C 1
ATOM 682 O O . ARG A 1 90 ? 9.267 2.065 -4.977 1.00 93.38 90 ARG A O 1
ATOM 689 N N . THR A 1 91 ? 8.392 3.470 -3.461 1.00 91.94 91 THR A N 1
ATOM 690 C CA . THR A 1 91 ? 7.576 4.254 -4.400 1.00 91.94 91 THR A CA 1
ATOM 691 C C . THR A 1 91 ? 8.175 5.656 -4.553 1.00 91.94 91 THR A C 1
ATOM 693 O O . THR A 1 91 ? 9.043 6.035 -3.755 1.00 91.94 91 THR A O 1
ATOM 696 N N . PRO A 1 92 ? 7.698 6.483 -5.504 1.00 88.56 92 PRO A N 1
ATOM 697 C CA . PRO A 1 92 ? 8.160 7.866 -5.622 1.00 88.56 92 PRO A CA 1
ATOM 698 C C . PRO A 1 92 ? 7.965 8.690 -4.338 1.00 88.56 92 PRO A C 1
ATOM 700 O O . PRO A 1 92 ? 8.759 9.583 -4.050 1.00 88.56 92 PRO A O 1
ATOM 703 N N . ARG A 1 93 ? 6.925 8.378 -3.548 1.00 84.50 93 ARG A N 1
ATOM 704 C CA . ARG A 1 93 ? 6.536 9.138 -2.345 1.00 84.50 93 ARG A CA 1
ATOM 705 C C . ARG A 1 93 ? 6.798 8.402 -1.025 1.00 84.50 93 ARG A C 1
ATOM 707 O O . ARG A 1 93 ? 6.833 9.036 0.023 1.00 84.50 93 ARG A O 1
ATOM 714 N N . GLY A 1 94 ? 7.055 7.096 -1.052 1.00 90.69 94 GLY A N 1
ATOM 715 C CA . GLY A 1 94 ? 7.277 6.310 0.157 1.00 90.69 94 GLY A CA 1
ATOM 716 C C . GLY A 1 94 ? 7.472 4.822 -0.122 1.00 90.69 94 GLY A C 1
ATOM 717 O O . GLY A 1 94 ? 8.479 4.466 -0.738 1.00 90.69 94 GLY A O 1
ATOM 718 N N . PHE A 1 95 ? 6.594 3.949 0.378 1.00 92.69 95 PHE A N 1
ATOM 719 C CA . PHE A 1 95 ? 6.795 2.495 0.329 1.00 92.69 95 PHE A CA 1
ATOM 720 C C . PHE A 1 95 ? 5.486 1.707 0.221 1.00 92.69 95 PHE A C 1
ATOM 722 O O . PHE A 1 95 ? 4.512 2.027 0.892 1.00 92.69 95 PHE A O 1
ATOM 729 N N . HIS A 1 96 ? 5.501 0.617 -0.541 1.00 94.69 96 HIS A N 1
ATOM 730 C CA . HIS A 1 96 ? 4.487 -0.431 -0.474 1.00 94.69 96 HIS A CA 1
ATOM 731 C C . HIS A 1 96 ? 5.032 -1.629 0.305 1.00 94.69 96 HIS A C 1
ATOM 733 O O . HIS A 1 96 ? 6.108 -2.134 -0.015 1.00 94.69 96 HIS A O 1
ATOM 739 N N . PHE A 1 97 ? 4.252 -2.120 1.263 1.00 93.12 97 PHE A N 1
ATOM 740 C CA . PHE A 1 97 ? 4.478 -3.398 1.937 1.00 93.12 97 PHE A CA 1
ATOM 741 C C . PHE A 1 97 ? 3.381 -4.364 1.502 1.00 93.12 97 PHE A C 1
ATOM 743 O O . PHE A 1 97 ? 2.201 -4.094 1.743 1.00 93.12 97 PHE A O 1
ATOM 750 N N . TYR A 1 98 ? 3.759 -5.459 0.847 1.00 93.75 98 TYR A N 1
ATOM 751 C CA . TYR A 1 98 ? 2.817 -6.454 0.339 1.00 93.75 98 TYR A CA 1
ATOM 752 C C . TYR A 1 98 ? 2.619 -7.578 1.351 1.00 93.75 98 TYR A C 1
ATOM 754 O O . TYR A 1 98 ? 3.562 -8.002 2.011 1.00 93.75 98 TYR A O 1
ATOM 762 N N . PHE A 1 99 ? 1.396 -8.084 1.447 1.00 91.38 99 PHE A N 1
ATOM 763 C CA . PHE A 1 99 ? 1.029 -9.202 2.310 1.00 91.38 99 PHE A CA 1
ATOM 764 C C . PHE A 1 99 ? 0.075 -10.138 1.577 1.00 91.38 99 PHE A C 1
ATOM 766 O O . PHE A 1 99 ? -0.769 -9.686 0.796 1.00 91.38 99 PHE A O 1
ATOM 773 N N . ASP A 1 100 ? 0.170 -11.430 1.884 1.00 90.00 100 ASP A N 1
ATOM 774 C CA . ASP A 1 100 ? -0.774 -12.433 1.399 1.00 90.00 100 ASP A CA 1
ATOM 775 C C . ASP A 1 100 ? -2.088 -12.366 2.194 1.00 90.00 100 ASP A C 1
ATOM 777 O O . ASP A 1 100 ? -2.123 -12.223 3.421 1.00 90.00 100 ASP A O 1
ATOM 781 N N . GLY A 1 101 ? -3.200 -12.477 1.484 1.00 81.38 101 GLY A N 1
ATOM 782 C CA . GLY A 1 101 ? -4.546 -12.456 2.026 1.00 81.38 101 GLY A CA 1
ATOM 783 C C . GLY A 1 101 ? -5.171 -11.062 2.065 1.00 81.38 101 GLY A C 1
ATOM 784 O O . GLY A 1 101 ? -4.579 -10.071 2.491 1.00 81.38 101 GLY A O 1
ATOM 785 N N . ALA A 1 102 ? -6.444 -11.005 1.675 1.00 65.75 102 ALA A N 1
ATOM 786 C CA . ALA A 1 102 ? -7.312 -9.871 1.948 1.00 65.75 102 ALA A CA 1
ATOM 787 C C . ALA A 1 102 ? -7.927 -10.062 3.342 1.00 65.75 102 ALA A C 1
ATOM 789 O O . ALA A 1 102 ? -8.883 -10.818 3.509 1.00 65.75 102 ALA A O 1
ATOM 790 N N . ASN A 1 103 ? -7.365 -9.418 4.366 1.00 61.19 103 ASN A N 1
ATOM 791 C CA . ASN A 1 103 ? -7.946 -9.493 5.704 1.00 61.19 103 ASN A CA 1
ATOM 792 C C . ASN A 1 103 ? -9.375 -8.902 5.676 1.00 61.19 103 ASN A C 1
ATOM 794 O O . ASN A 1 103 ? -9.581 -7.785 5.192 1.00 61.19 103 ASN A O 1
ATOM 798 N N . SER A 1 104 ? -10.365 -9.651 6.177 1.00 56.00 104 SER A N 1
ATOM 799 C CA . SER A 1 104 ? -11.767 -9.207 6.268 1.00 56.00 104 SER A CA 1
ATOM 800 C C . SER A 1 104 ? -11.970 -8.121 7.327 1.00 56.00 104 SER A C 1
ATOM 802 O O . SER A 1 104 ? -13.039 -7.516 7.405 1.00 56.00 104 SER A O 1
ATOM 804 N N . GLN A 1 105 ? -10.945 -7.854 8.140 1.00 59.53 105 GLN A N 1
ATOM 805 C CA . GLN A 1 105 ? -10.976 -6.805 9.143 1.00 59.53 105 GLN A CA 1
ATOM 806 C C . GLN A 1 105 ? -10.957 -5.412 8.508 1.00 59.53 105 GLN A C 1
ATOM 808 O O . GLN A 1 105 ? -10.127 -5.070 7.662 1.00 59.53 105 GLN A O 1
ATOM 813 N N . THR A 1 106 ? -11.880 -4.572 8.970 1.00 58.19 106 THR A N 1
ATOM 814 C CA . THR A 1 106 ? -11.880 -3.145 8.669 1.00 58.19 106 THR A CA 1
ATOM 815 C C . THR A 1 106 ? -10.800 -2.470 9.501 1.00 58.19 106 THR A C 1
ATOM 817 O O . THR A 1 106 ? -10.958 -2.273 10.704 1.00 58.19 106 THR A O 1
ATOM 820 N N . PHE A 1 107 ? -9.697 -2.109 8.859 1.00 65.38 107 PHE A N 1
ATOM 821 C CA . PHE A 1 107 ? -8.696 -1.239 9.461 1.00 65.38 107 PHE A CA 1
ATOM 822 C C . PHE A 1 107 ? -9.089 0.227 9.278 1.00 65.38 107 PHE A C 1
ATOM 824 O O . PHE A 1 107 ? -9.640 0.597 8.237 1.00 65.38 107 PHE A O 1
ATOM 831 N N . ALA A 1 108 ? -8.801 1.062 10.276 1.00 62.66 108 ALA A N 1
ATOM 832 C CA . ALA A 1 108 ? -8.857 2.506 10.089 1.00 62.66 108 ALA A CA 1
ATOM 833 C C . ALA A 1 108 ? -7.724 2.925 9.141 1.00 62.66 108 ALA A C 1
ATOM 835 O O . ALA A 1 108 ? -6.615 2.399 9.249 1.00 62.66 108 ALA A O 1
ATOM 836 N N . ALA A 1 109 ? -8.000 3.855 8.224 1.00 65.69 109 ALA A N 1
ATOM 837 C CA . ALA A 1 109 ? -6.953 4.437 7.393 1.00 65.69 109 ALA A CA 1
ATOM 838 C C . ALA A 1 109 ? -5.937 5.150 8.306 1.00 65.69 109 ALA A C 1
ATOM 840 O O . ALA A 1 109 ? -6.351 5.980 9.128 1.00 65.69 109 ALA A O 1
ATOM 841 N N . PRO A 1 110 ? -4.639 4.810 8.235 1.00 73.06 110 PRO A N 1
ATOM 842 C CA . PRO A 1 110 ? -3.638 5.509 9.016 1.00 73.06 110 PRO A CA 1
ATOM 843 C C . PRO A 1 110 ? -3.479 6.951 8.518 1.00 73.06 110 PRO A C 1
ATOM 845 O O . 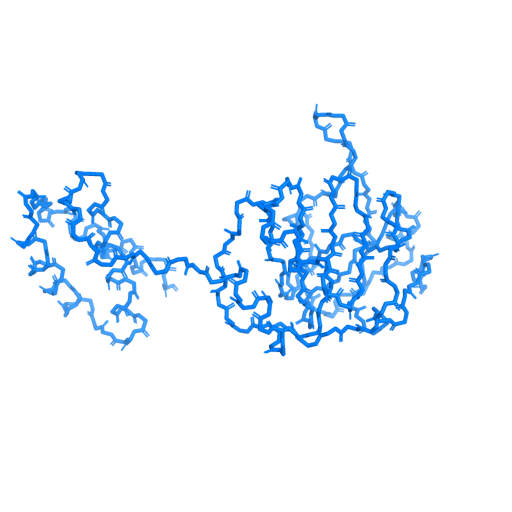PRO A 1 110 ? -3.764 7.276 7.374 1.00 73.06 110 PRO A O 1
ATOM 848 N N . THR A 1 111 ? -2.988 7.851 9.368 1.00 78.56 111 THR A N 1
ATOM 849 C CA . THR A 1 111 ? -2.718 9.245 8.957 1.00 78.56 111 THR A CA 1
ATOM 850 C C . THR A 1 111 ? -1.499 9.379 8.040 1.00 78.56 111 THR A C 1
ATOM 852 O O . THR A 1 111 ? -1.314 10.420 7.408 1.00 78.56 111 THR A O 1
ATOM 855 N N . TRP A 1 112 ? -0.668 8.336 7.984 1.00 79.88 112 TRP A N 1
ATOM 856 C CA . TRP A 1 112 ? 0.612 8.288 7.279 1.00 79.88 112 TRP A CA 1
ATOM 857 C C . TRP A 1 112 ? 0.573 7.498 5.961 1.00 79.88 112 TRP A C 1
ATOM 859 O O . TRP A 1 112 ? 1.616 7.311 5.336 1.00 79.88 112 TRP A O 1
ATOM 869 N N . GLY A 1 113 ? -0.599 6.994 5.570 1.00 8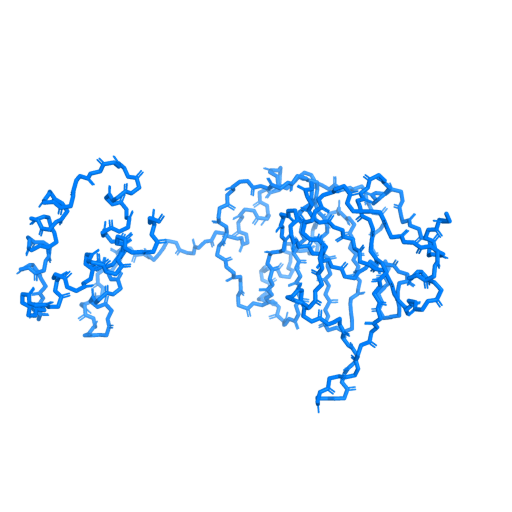4.12 113 GLY A N 1
ATOM 870 C CA . GLY A 1 113 ? -0.733 6.164 4.383 1.00 84.12 113 GLY A CA 1
ATOM 871 C C . GLY A 1 113 ? -2.121 5.561 4.207 1.00 84.12 113 GLY A C 1
ATOM 872 O O . GLY A 1 113 ? -3.067 5.907 4.909 1.00 84.12 113 GLY A O 1
ATOM 873 N N . ASP A 1 114 ? -2.214 4.594 3.304 1.00 85.50 114 ASP A N 1
ATOM 874 C CA . ASP A 1 114 ? -3.426 3.851 2.986 1.00 85.50 114 ASP A CA 1
ATOM 875 C C . ASP A 1 114 ? -3.243 2.347 3.193 1.00 85.50 114 ASP A C 1
ATOM 877 O O . ASP A 1 114 ? -2.155 1.788 3.062 1.00 85.50 114 ASP A O 1
ATOM 881 N N . ILE A 1 115 ? -4.358 1.656 3.421 1.00 86.06 115 ILE A N 1
ATOM 882 C CA . ILE A 1 115 ? -4.415 0.193 3.370 1.00 86.06 115 ILE A CA 1
ATOM 883 C C . ILE A 1 115 ? -5.268 -0.186 2.175 1.00 86.06 115 ILE A C 1
ATOM 885 O O . ILE A 1 115 ? -6.495 -0.050 2.198 1.00 86.06 115 ILE A O 1
ATOM 889 N N . LYS A 1 116 ? -4.617 -0.675 1.127 1.00 87.69 116 LYS A N 1
ATOM 890 C CA . LYS A 1 116 ? -5.260 -1.016 -0.137 1.00 87.69 116 LYS A CA 1
ATOM 891 C C . LYS A 1 116 ? -5.513 -2.519 -0.186 1.00 87.69 116 LYS A C 1
ATOM 893 O O . LYS A 1 116 ? -4.632 -3.322 0.116 1.00 87.69 116 LYS A O 1
ATOM 898 N N . ARG A 1 117 ? -6.746 -2.897 -0.529 1.00 86.50 117 ARG A N 1
ATOM 899 C CA . ARG A 1 117 ? -7.196 -4.294 -0.612 1.00 86.50 117 ARG A CA 1
ATOM 900 C C . ARG A 1 117 ? -8.447 -4.426 -1.472 1.00 86.50 117 ARG A C 1
ATOM 902 O O . ARG A 1 117 ? -9.178 -3.455 -1.667 1.00 86.50 117 ARG A O 1
ATOM 909 N N . GLY A 1 118 ? -8.734 -5.652 -1.893 1.00 79.69 118 GLY A N 1
ATOM 910 C CA . GLY A 1 118 ? -9.986 -6.014 -2.547 1.00 79.69 118 GLY A CA 1
ATOM 911 C C . GLY A 1 118 ? -9.896 -6.031 -4.069 1.00 79.69 118 GLY A C 1
ATOM 912 O O . GLY A 1 118 ? -9.014 -5.428 -4.677 1.00 79.69 118 GLY A O 1
ATOM 913 N N . ALA A 1 119 ? -10.851 -6.735 -4.677 1.00 74.75 119 ALA A N 1
ATOM 914 C CA . ALA A 1 119 ? -10.886 -7.038 -6.110 1.00 74.75 119 ALA A CA 1
ATOM 915 C C . ALA A 1 119 ? -10.818 -5.797 -7.018 1.00 74.75 119 ALA A C 1
ATOM 917 O O . ALA A 1 119 ? -10.216 -5.850 -8.083 1.00 74.75 119 ALA A O 1
ATOM 918 N N . ASN A 1 120 ? -11.382 -4.675 -6.561 1.00 77.00 120 ASN A N 1
ATOM 919 C CA . ASN A 1 120 ? -11.467 -3.426 -7.324 1.00 77.00 120 ASN A CA 1
ATOM 920 C C . ASN A 1 120 ? -10.307 -2.455 -7.044 1.00 77.00 120 ASN A C 1
ATOM 922 O O . ASN A 1 120 ? -10.374 -1.289 -7.424 1.00 77.00 120 ASN A O 1
ATOM 926 N N . SER A 1 121 ? -9.267 -2.904 -6.339 1.00 83.69 121 SER A N 1
ATOM 927 C CA . SER A 1 121 ? -8.097 -2.090 -6.012 1.00 83.69 121 SER A CA 1
ATOM 928 C C . SER A 1 121 ? -6.848 -2.615 -6.702 1.00 83.69 121 SER A C 1
ATOM 930 O O . SER A 1 121 ? -6.680 -3.818 -6.896 1.00 83.69 121 SER A O 1
ATOM 932 N N . TYR A 1 122 ? -5.944 -1.693 -7.023 1.00 89.81 122 TYR A N 1
ATOM 933 C CA . TYR A 1 122 ? -4.615 -2.005 -7.531 1.00 89.81 122 TYR A CA 1
ATOM 934 C C . TYR A 1 122 ? -3.579 -1.001 -7.022 1.00 89.81 122 TYR A C 1
ATOM 936 O O . TYR A 1 122 ? -3.904 0.153 -6.702 1.00 89.81 122 TYR A O 1
ATOM 944 N N . VAL A 1 123 ? -2.322 -1.426 -7.007 1.00 92.88 123 VAL A N 1
ATOM 945 C CA . VAL A 1 123 ? -1.144 -0.562 -6.846 1.00 92.88 123 VAL A CA 1
ATOM 946 C C . VAL A 1 123 ? -0.253 -0.675 -8.068 1.00 92.88 123 VAL A C 1
ATOM 948 O O . VAL A 1 123 ? -0.335 -1.669 -8.776 1.00 92.88 123 VAL A O 1
ATOM 951 N N . VAL A 1 124 ? 0.581 0.328 -8.331 1.00 94.06 124 VAL A N 1
ATOM 952 C CA . VAL A 1 124 ? 1.624 0.188 -9.355 1.00 94.06 124 VAL A CA 1
ATOM 953 C C . VAL A 1 124 ? 2.657 -0.830 -8.864 1.00 94.06 124 VAL A C 1
ATOM 955 O O . VAL A 1 124 ? 3.055 -0.798 -7.695 1.00 94.06 124 VAL A O 1
ATOM 958 N N . GLY A 1 125 ? 3.021 -1.762 -9.742 1.00 94.81 125 GLY A N 1
ATOM 959 C CA . GLY A 1 125 ? 3.912 -2.872 -9.435 1.00 94.81 125 GLY A CA 1
ATOM 960 C C . GLY A 1 125 ? 5.400 -2.506 -9.525 1.00 94.81 125 GLY A C 1
ATOM 961 O O . GLY A 1 125 ? 5.766 -1.559 -10.229 1.00 94.81 125 GLY A O 1
ATOM 962 N N . PRO A 1 126 ? 6.271 -3.246 -8.816 1.00 95.25 126 PRO A N 1
ATOM 963 C CA . PRO A 1 126 ? 7.725 -3.065 -8.870 1.00 95.25 126 PRO A CA 1
ATOM 964 C C . PRO A 1 126 ? 8.297 -3.269 -10.278 1.00 95.25 126 PRO A C 1
ATOM 966 O O . PRO A 1 126 ? 7.774 -4.058 -11.052 1.00 95.25 126 PRO A O 1
ATOM 969 N N . GLY A 1 127 ? 9.372 -2.560 -10.616 1.00 92.38 127 GLY A N 1
ATOM 970 C CA . GLY A 1 127 ? 9.933 -2.523 -11.972 1.00 92.38 127 GLY A CA 1
ATOM 971 C C . GLY A 1 127 ? 9.275 -1.474 -12.875 1.00 92.38 127 GLY A C 1
ATOM 972 O O . GLY A 1 127 ? 9.842 -1.110 -13.902 1.00 92.38 127 GLY A O 1
ATOM 973 N N . SER A 1 128 ? 8.128 -0.918 -12.469 1.00 93.56 128 SER A N 1
ATOM 974 C CA . SER A 1 128 ? 7.570 0.289 -13.090 1.00 93.56 128 SER A CA 1
ATOM 975 C C . SER A 1 128 ? 8.428 1.526 -12.760 1.00 93.56 128 SER A C 1
ATOM 977 O O . SER A 1 128 ? 9.117 1.535 -11.732 1.00 93.56 128 SER A O 1
ATOM 979 N N . PRO A 1 129 ? 8.371 2.611 -13.558 1.00 91.38 129 PRO A N 1
ATOM 980 C CA . PRO A 1 129 ? 9.134 3.833 -13.295 1.00 91.38 129 PRO A CA 1
ATOM 981 C C . PRO A 1 129 ? 8.929 4.379 -11.873 1.00 91.38 129 PRO A C 1
ATOM 983 O O . PRO A 1 129 ? 7.819 4.729 -11.479 1.00 91.38 129 PRO A O 1
ATOM 986 N N . GLY A 1 130 ? 10.010 4.446 -11.089 1.00 89.38 130 GLY A N 1
ATOM 987 C CA . GLY A 1 130 ? 9.983 4.918 -9.698 1.00 89.38 130 GLY A CA 1
ATOM 988 C C . GLY A 1 130 ? 9.527 3.886 -8.656 1.00 89.38 130 GLY A C 1
ATOM 989 O O . GLY A 1 130 ? 9.388 4.246 -7.486 1.00 89.38 130 GLY A O 1
ATOM 990 N N . TYR A 1 131 ? 9.319 2.625 -9.052 1.00 93.75 131 TYR A N 1
ATOM 991 C CA . TYR A 1 131 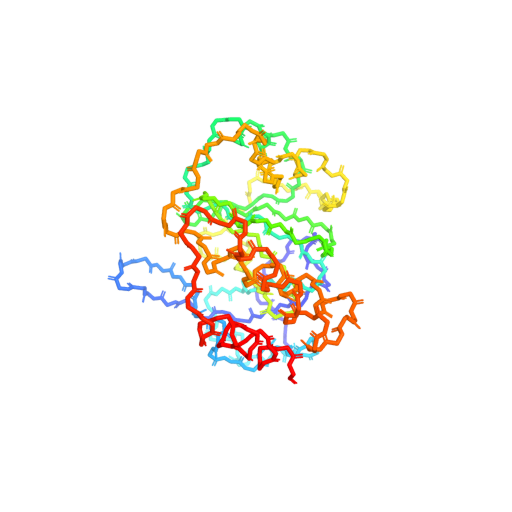? 8.921 1.526 -8.169 1.00 93.75 131 TYR A CA 1
ATOM 992 C C . TYR A 1 131 ? 10.019 0.459 -8.089 1.00 93.75 131 TYR A C 1
ATOM 994 O O . TYR A 1 131 ? 10.101 -0.425 -8.938 1.00 93.75 131 TYR A O 1
ATOM 1002 N N . THR A 1 132 ? 10.863 0.515 -7.058 1.00 95.12 132 THR A N 1
ATOM 1003 C CA . THR A 1 132 ? 12.041 -0.367 -6.921 1.00 95.12 132 THR A CA 1
ATOM 1004 C C . THR A 1 132 ? 11.881 -1.322 -5.745 1.00 95.12 132 THR A C 1
ATOM 1006 O O . THR A 1 132 ? 11.492 -0.900 -4.660 1.00 95.12 132 THR A O 1
ATOM 1009 N N . ILE A 1 133 ? 12.211 -2.601 -5.926 1.00 95.75 133 ILE A N 1
ATOM 1010 C CA . ILE A 1 133 ? 12.220 -3.578 -4.828 1.00 95.75 133 ILE A CA 1
ATOM 1011 C C . ILE A 1 133 ? 13.339 -3.221 -3.843 1.00 95.75 133 ILE A C 1
ATOM 1013 O O . ILE A 1 133 ? 14.481 -3.009 -4.244 1.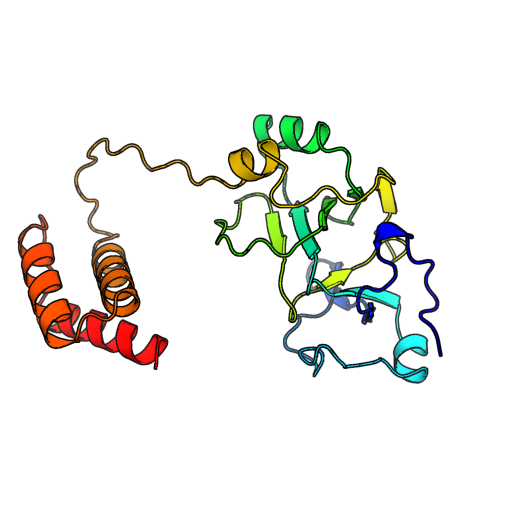00 95.75 133 ILE A O 1
ATOM 1017 N N . LEU A 1 134 ? 13.002 -3.136 -2.556 1.00 93.62 134 LEU A N 1
ATOM 1018 C CA . LEU A 1 134 ? 13.959 -2.942 -1.461 1.00 93.62 134 LEU A CA 1
ATOM 1019 C C . LEU A 1 134 ? 14.164 -4.207 -0.636 1.00 93.62 134 LEU A C 1
ATOM 1021 O O . LEU A 1 134 ? 15.258 -4.421 -0.124 1.00 93.62 134 LEU A O 1
ATOM 1025 N N . ASN A 1 135 ? 13.112 -5.013 -0.491 1.00 93.56 135 ASN A N 1
ATOM 1026 C CA . ASN A 1 135 ? 13.184 -6.315 0.151 1.00 93.56 135 ASN A CA 1
ATOM 1027 C C . ASN A 1 135 ? 12.447 -7.329 -0.712 1.00 93.56 135 ASN A C 1
ATOM 1029 O O . ASN A 1 135 ? 11.255 -7.155 -0.963 1.00 93.56 135 ASN A O 1
ATOM 1033 N N . ASP A 1 136 ? 13.157 -8.361 -1.148 1.00 95.00 136 ASP A N 1
ATOM 1034 C CA . ASP A 1 136 ? 12.651 -9.425 -2.017 1.00 95.00 136 ASP A CA 1
ATOM 1035 C C . ASP A 1 136 ? 12.299 -10.676 -1.196 1.00 95.00 136 ASP A C 1
ATOM 1037 O O . ASP A 1 136 ? 12.762 -11.787 -1.449 1.00 95.00 136 ASP A O 1
ATOM 1041 N N . ALA A 1 137 ? 11.529 -10.478 -0.127 1.00 93.50 137 ALA A N 1
ATOM 1042 C CA . ALA A 1 137 ? 11.110 -11.553 0.762 1.00 93.50 137 ALA A CA 1
ATOM 1043 C C . ALA A 1 137 ? 9.757 -12.148 0.329 1.00 93.50 137 ALA A C 1
ATOM 1045 O O . ALA A 1 137 ? 8.974 -11.485 -0.363 1.00 93.50 137 ALA A O 1
ATOM 1046 N N . PRO A 1 138 ? 9.442 -13.394 0.726 1.00 94.38 138 PRO A N 1
ATOM 1047 C CA . PRO A 1 138 ? 8.111 -13.965 0.543 1.00 94.38 138 PRO A CA 1
ATOM 1048 C C . PRO A 1 138 ? 7.012 -13.094 1.163 1.00 94.38 138 PRO A C 1
ATOM 1050 O O . PRO A 1 138 ? 7.241 -12.382 2.140 1.00 94.38 138 PRO A O 1
ATOM 1053 N N . LEU A 1 139 ? 5.790 -13.180 0.630 1.00 92.19 139 LEU A N 1
ATOM 1054 C CA . LEU A 1 139 ? 4.659 -12.459 1.211 1.00 92.19 139 LEU A CA 1
ATOM 1055 C C . LEU A 1 139 ? 4.337 -13.001 2.603 1.00 92.19 139 LEU A C 1
ATOM 1057 O O . LEU A 1 139 ? 3.992 -14.173 2.766 1.00 92.19 139 LEU A O 1
ATOM 1061 N N . LEU A 1 140 ? 4.379 -12.128 3.607 1.00 89.50 140 LEU A N 1
ATOM 1062 C CA . LEU A 1 140 ? 3.884 -12.479 4.931 1.00 89.50 140 LEU A CA 1
ATOM 1063 C C . LEU A 1 140 ? 2.351 -12.568 4.921 1.00 89.50 140 LEU A C 1
ATOM 1065 O O . LEU A 1 140 ? 1.695 -11.714 4.314 1.00 89.50 140 LEU A O 1
ATOM 1069 N N . PRO A 1 141 ? 1.744 -13.525 5.646 1.00 86.06 141 PRO A N 1
ATOM 1070 C CA . PRO A 1 141 ? 0.297 -13.557 5.784 1.00 86.06 141 PRO A CA 1
ATOM 1071 C C . PRO A 1 141 ? -0.206 -12.314 6.530 1.00 86.06 141 PRO A C 1
ATOM 1073 O O . PRO A 1 141 ? 0.222 -12.019 7.649 1.00 86.06 141 PRO A O 1
ATOM 1076 N N . SER A 1 142 ? -1.182 -11.614 5.956 1.00 76.00 142 SER A N 1
ATOM 1077 C CA . SER A 1 142 ? -1.785 -10.385 6.506 1.00 76.00 142 SER A CA 1
ATOM 1078 C C . SER A 1 142 ? -2.477 -10.578 7.862 1.00 76.00 142 SER A C 1
ATOM 1080 O O . SER A 1 142 ? -2.746 -9.611 8.575 1.00 76.00 142 SER A O 1
ATOM 1082 N N . TYR A 1 143 ? -2.793 -11.821 8.233 1.00 67.38 143 TYR A N 1
ATOM 1083 C CA . TYR A 1 143 ? -3.366 -12.177 9.531 1.00 67.38 143 TYR A CA 1
ATOM 1084 C C . TYR A 1 143 ? -2.316 -12.591 10.571 1.00 67.38 143 TYR A C 1
ATOM 1086 O O . TYR A 1 143 ? -2.665 -12.650 11.751 1.00 67.38 143 TYR A O 1
ATOM 1094 N N . ALA A 1 144 ? -1.081 -12.900 10.154 1.00 56.28 144 ALA A N 1
ATOM 1095 C CA . ALA A 1 144 ? -0.034 -13.462 11.010 1.00 56.28 144 ALA A CA 1
ATOM 1096 C C . ALA A 1 144 ? 0.858 -12.397 11.664 1.00 56.28 144 ALA A C 1
ATOM 1098 O O . ALA A 1 144 ? 1.587 -12.691 12.608 1.00 56.28 144 ALA A O 1
ATOM 1099 N N . THR A 1 145 ? 0.798 -11.150 11.204 1.00 61.06 145 THR A N 1
ATOM 1100 C CA . THR A 1 145 ? 1.659 -10.083 11.703 1.00 61.06 145 THR A CA 1
ATOM 1101 C C . THR A 1 145 ? 0.966 -9.315 12.831 1.00 61.06 145 THR A C 1
ATOM 1103 O O . THR A 1 145 ? 0.259 -8.333 12.611 1.00 61.06 145 THR A O 1
ATOM 1106 N N . GLU A 1 146 ? 1.196 -9.732 14.081 1.00 62.22 146 GLU A N 1
ATOM 1107 C CA . GLU A 1 146 ? 0.888 -8.897 15.257 1.00 62.22 146 GLU A CA 1
ATOM 1108 C C . GLU A 1 146 ? 1.417 -7.454 15.117 1.00 62.22 146 GLU A C 1
ATOM 1110 O O . GLU A 1 146 ? 0.661 -6.534 15.425 1.00 62.22 146 GLU A O 1
ATOM 1115 N N . PRO A 1 147 ? 2.612 -7.201 14.539 1.00 63.81 147 PRO A N 1
ATOM 1116 C CA . PRO A 1 147 ? 3.054 -5.842 14.219 1.00 63.81 147 PRO A CA 1
ATOM 1117 C C . PRO A 1 147 ? 2.061 -5.059 13.349 1.00 63.81 147 PRO A C 1
ATOM 1119 O O . PRO A 1 147 ? 1.732 -3.916 13.662 1.00 63.81 147 PRO A O 1
ATOM 1122 N N . LEU A 1 148 ? 1.513 -5.688 12.304 1.00 68.06 148 LEU A N 1
ATOM 1123 C CA . LEU A 1 148 ? 0.516 -5.074 11.428 1.00 68.06 148 LEU A CA 1
ATOM 1124 C C . LEU A 1 148 ? -0.790 -4.822 12.193 1.00 68.06 148 LEU A C 1
ATOM 1126 O O . LEU A 1 148 ? -1.352 -3.735 12.117 1.00 68.06 148 LEU A O 1
ATOM 1130 N N . ARG A 1 149 ? -1.251 -5.774 13.012 1.00 68.50 149 ARG A N 1
ATOM 1131 C CA . ARG A 1 149 ? -2.433 -5.565 13.868 1.00 68.50 149 ARG A CA 1
ATOM 1132 C C . ARG A 1 149 ? -2.237 -4.430 14.867 1.00 68.50 149 ARG A C 1
ATOM 1134 O O . ARG A 1 149 ? -3.164 -3.654 15.078 1.00 68.50 149 ARG A O 1
ATOM 1141 N N . MET A 1 150 ? -1.064 -4.324 15.482 1.00 65.00 150 MET A N 1
ATOM 1142 C CA . MET A 1 150 ? -0.739 -3.263 16.434 1.00 65.00 150 MET A CA 1
ATOM 1143 C C . MET A 1 150 ? -0.666 -1.894 15.757 1.00 65.00 150 MET A C 1
ATOM 1145 O O . MET A 1 150 ? -1.204 -0.933 16.299 1.00 65.00 150 MET A O 1
ATOM 1149 N N . MET A 1 151 ? -0.076 -1.808 14.561 1.00 64.62 151 MET A N 1
ATOM 1150 C CA . MET A 1 151 ? -0.026 -0.570 13.772 1.00 64.62 151 MET A CA 1
ATOM 1151 C C . MET A 1 151 ? -1.404 -0.102 13.304 1.00 64.62 151 MET A C 1
ATOM 1153 O O . MET A 1 151 ? -1.649 1.098 13.208 1.00 64.62 151 MET A O 1
ATOM 1157 N N . LEU A 1 152 ? -2.286 -1.048 12.979 1.00 64.69 152 LEU A N 1
ATOM 1158 C CA . LEU A 1 152 ? -3.598 -0.772 12.396 1.00 64.69 152 LEU A CA 1
ATOM 1159 C C . LEU A 1 152 ? -4.732 -0.742 13.431 1.00 64.69 152 LEU A C 1
ATOM 1161 O O . LEU A 1 152 ? -5.891 -0.480 13.094 1.00 64.69 152 LEU A O 1
ATOM 1165 N N . ARG A 1 153 ? -4.417 -1.005 14.705 1.00 62.06 153 ARG A N 1
ATOM 1166 C CA . ARG A 1 153 ? -5.347 -0.834 15.818 1.00 62.06 153 ARG A CA 1
ATOM 1167 C C . ARG A 1 153 ? -5.603 0.653 16.023 1.00 62.06 153 ARG A C 1
ATOM 1169 O O . ARG A 1 153 ? -4.699 1.425 16.329 1.00 62.06 153 ARG A O 1
ATOM 1176 N N . ARG A 1 154 ? -6.877 1.043 15.948 1.00 51.34 154 ARG A N 1
ATOM 1177 C CA . ARG A 1 154 ? -7.346 2.303 16.533 1.00 51.34 154 ARG A CA 1
ATOM 1178 C C . ARG A 1 154 ? -6.884 2.312 17.999 1.00 51.34 154 ARG A C 1
ATOM 1180 O O . ARG A 1 154 ? -7.113 1.301 18.675 1.00 51.34 154 ARG A O 1
ATOM 1187 N N . PRO A 1 155 ? -6.312 3.404 18.537 1.00 41.75 155 PRO A N 1
ATOM 1188 C CA . PRO A 1 155 ? -6.392 3.612 19.969 1.00 41.75 155 PRO A CA 1
ATOM 1189 C C . PRO A 1 155 ? -7.875 3.477 20.298 1.00 41.75 155 PRO A C 1
ATOM 1191 O O . PRO A 1 155 ? -8.711 4.191 19.736 1.00 41.75 155 PRO A O 1
ATOM 1194 N N . LYS A 1 156 ? -8.234 2.499 21.133 1.00 36.75 156 LYS A N 1
ATOM 1195 C CA . LYS A 1 156 ? -9.514 2.577 21.826 1.00 36.75 156 LYS A CA 1
ATOM 1196 C C . LYS A 1 156 ? -9.417 3.938 22.496 1.00 36.75 156 LYS A C 1
ATOM 1198 O O . LYS A 1 156 ? -8.502 4.107 23.299 1.00 36.75 156 LYS A O 1
ATOM 1203 N N . ALA A 1 157 ? -10.227 4.915 22.073 1.00 37.81 157 ALA A N 1
ATOM 1204 C CA . ALA A 1 157 ? -10.353 6.143 22.839 1.00 37.81 157 ALA A CA 1
ATOM 1205 C C . ALA A 1 157 ? -10.503 5.657 24.276 1.00 37.81 157 ALA A C 1
ATOM 1207 O O . ALA A 1 157 ? -11.376 4.813 24.535 1.00 37.81 157 ALA A O 1
ATOM 1208 N N . SER A 1 158 ? -9.548 6.016 25.136 1.00 34.22 158 SER A N 1
ATOM 1209 C CA . SER A 1 158 ? -9.704 5.747 26.550 1.00 34.22 158 SER A CA 1
ATOM 1210 C C . SER A 1 158 ? -11.099 6.257 26.862 1.00 34.22 158 SER A C 1
ATOM 1212 O O . SER A 1 158 ? -11.475 7.363 26.474 1.00 34.22 158 SER A O 1
ATOM 1214 N N . ALA A 1 159 ? -11.919 5.403 27.460 1.00 39.91 159 ALA A N 1
ATOM 1215 C CA . ALA A 1 159 ? -13.193 5.820 28.011 1.00 39.91 159 ALA A CA 1
ATOM 1216 C C . ALA A 1 159 ? -12.930 6.674 29.265 1.00 39.91 159 ALA A C 1
ATOM 1218 O O . ALA A 1 159 ? -13.508 6.433 30.316 1.00 39.91 159 ALA A O 1
ATOM 1219 N N . GLU A 1 160 ? -12.005 7.629 29.165 1.00 36.94 160 GLU A N 1
ATOM 1220 C CA . GLU A 1 160 ? -11.943 8.774 30.041 1.00 36.94 160 GLU A CA 1
ATOM 1221 C C . GLU A 1 160 ? -12.886 9.794 29.426 1.00 36.94 160 GLU A C 1
ATOM 1223 O O . GLU A 1 160 ? -12.735 10.278 28.305 1.00 36.94 160 GLU A O 1
ATOM 1228 N N . SER A 1 161 ? -13.971 9.960 30.159 1.00 40.66 161 SER A N 1
ATOM 1229 C CA . SER A 1 161 ? -15.077 10.858 29.931 1.00 40.66 161 SER A CA 1
ATOM 1230 C C . SER A 1 161 ? -14.599 12.302 29.808 1.00 40.66 161 SER A C 1
ATOM 1232 O O . SER A 1 161 ? -14.607 13.038 30.793 1.00 40.66 161 SER A O 1
ATOM 1234 N N . ASP A 1 162 ? -14.252 12.728 28.599 1.00 35.00 162 ASP A N 1
ATOM 1235 C CA . ASP A 1 162 ? -14.337 14.144 28.272 1.00 35.00 162 ASP A CA 1
ATOM 1236 C C . ASP A 1 162 ? -15.819 14.519 28.094 1.00 35.00 162 ASP A C 1
ATOM 1238 O O . ASP A 1 162 ? -16.562 13.803 27.401 1.00 35.00 162 ASP A O 1
ATOM 1242 N N . PRO A 1 163 ? -16.287 15.619 28.716 1.00 43.50 163 PRO A N 1
ATOM 1243 C CA . PRO A 1 163 ? -17.636 16.123 28.519 1.00 43.50 163 PRO A CA 1
ATOM 1244 C C . PRO A 1 163 ? -17.891 16.313 27.027 1.00 43.50 163 PRO A C 1
ATOM 1246 O O . PRO A 1 163 ? -17.069 16.872 26.303 1.00 43.50 163 PRO A O 1
ATOM 1249 N N . VAL A 1 164 ? -19.032 15.803 26.572 1.00 43.84 164 VAL A N 1
ATOM 1250 C CA . VAL A 1 164 ? -19.462 15.784 25.173 1.00 43.84 164 VAL A CA 1
ATOM 1251 C C . VAL A 1 164 ? -19.287 17.166 24.537 1.00 43.84 164 VAL A C 1
ATOM 1253 O O . VAL A 1 164 ? -20.101 18.061 24.735 1.00 43.84 164 VAL A O 1
ATOM 1256 N N . GLY A 1 165 ? -18.231 17.334 23.741 1.00 40.56 165 GLY A N 1
ATOM 1257 C CA . GLY A 1 165 ? -18.073 18.503 22.887 1.00 40.56 165 GLY A CA 1
ATOM 1258 C C . GLY A 1 165 ? -19.189 18.536 21.840 1.00 40.56 165 GLY A C 1
ATOM 1259 O O . GLY A 1 165 ? -19.431 17.546 21.144 1.00 40.56 165 GLY A O 1
ATOM 1260 N N . ASN A 1 166 ? -19.853 19.687 21.720 1.00 49.22 166 ASN A N 1
ATOM 1261 C CA . ASN A 1 166 ? -21.083 19.928 20.952 1.00 49.22 166 ASN A CA 1
ATOM 1262 C C . ASN A 1 166 ? -21.057 19.543 19.450 1.00 49.22 166 ASN A C 1
ATOM 1264 O O . ASN A 1 166 ? -22.112 19.571 18.813 1.00 49.22 166 ASN A O 1
ATOM 1268 N N . GLY A 1 167 ? -19.911 19.158 18.876 1.00 48.41 167 GLY A N 1
ATOM 1269 C CA . GLY A 1 167 ? -19.747 18.847 17.447 1.00 48.41 167 GLY A CA 1
ATOM 1270 C C . GLY A 1 167 ? -20.016 17.397 17.014 1.00 48.41 167 GLY A C 1
ATOM 1271 O O . GLY A 1 167 ? -20.292 17.175 15.844 1.00 48.41 167 GLY A O 1
ATOM 1272 N N . ASN A 1 168 ? -20.004 16.412 17.925 1.00 59.78 168 ASN A N 1
ATOM 1273 C CA . ASN A 1 168 ? -19.974 14.980 17.545 1.00 59.78 168 ASN A CA 1
ATOM 1274 C C . ASN A 1 168 ? -21.292 14.215 17.802 1.00 59.78 168 ASN A C 1
ATOM 1276 O O . ASN A 1 168 ? -21.310 12.984 17.866 1.00 59.78 168 ASN A O 1
ATOM 1280 N N . ARG A 1 169 ? -22.408 14.926 18.006 1.00 71.06 169 ARG A N 1
ATOM 1281 C CA . ARG A 1 169 ? -23.707 14.330 18.388 1.00 71.06 169 ARG A CA 1
ATOM 1282 C C . ARG A 1 169 ? -24.340 13.534 17.248 1.00 71.06 169 ARG A C 1
ATOM 1284 O O . ARG A 1 169 ? -24.693 12.370 17.432 1.00 71.06 169 ARG A O 1
ATOM 1291 N N . ASN A 1 170 ? -24.398 14.141 16.063 1.00 69.94 170 ASN A N 1
ATOM 1292 C CA . ASN A 1 170 ? -24.933 13.513 14.855 1.00 69.94 170 ASN A CA 1
ATOM 1293 C C . ASN A 1 170 ? -24.158 12.240 14.495 1.00 69.94 170 ASN A C 1
ATOM 1295 O O . ASN A 1 170 ? -24.762 11.214 14.192 1.00 69.94 170 ASN A O 1
ATOM 1299 N N . ASP A 1 171 ? -22.831 12.270 14.627 1.00 70.00 171 ASP A N 1
ATOM 1300 C CA . ASP A 1 171 ? -21.973 11.122 14.323 1.00 70.00 171 ASP A CA 1
ATOM 1301 C C . ASP A 1 171 ? -22.181 9.963 15.304 1.00 70.00 171 ASP A C 1
ATOM 1303 O O . ASP A 1 171 ? -22.164 8.797 14.897 1.00 70.00 171 ASP A O 1
ATOM 1307 N N . LYS A 1 172 ? -22.430 10.259 16.589 1.00 75.38 172 LYS A N 1
ATOM 1308 C CA . LYS A 1 172 ? -22.768 9.242 17.596 1.00 75.38 172 LYS A CA 1
ATOM 1309 C C . LYS A 1 172 ? -24.103 8.568 17.291 1.00 75.38 172 LYS A C 1
ATOM 1311 O O . LYS A 1 172 ? -24.153 7.338 17.270 1.00 75.38 172 LYS A O 1
ATOM 1316 N N . LEU A 1 173 ? -25.160 9.341 17.022 1.00 79.12 173 LEU A N 1
ATOM 1317 C CA . LEU A 1 173 ? -26.475 8.771 16.704 1.00 79.12 173 LEU A CA 1
ATOM 1318 C C . LEU A 1 173 ? -26.457 8.012 15.370 1.00 79.12 173 LEU A C 1
ATOM 1320 O O . LEU A 1 173 ? -27.017 6.923 15.293 1.00 79.12 173 LEU A O 1
ATOM 1324 N N . ALA A 1 174 ? -25.755 8.518 14.352 1.00 78.19 174 ALA A N 1
ATOM 1325 C CA . ALA A 1 174 ? -25.592 7.825 13.073 1.00 78.19 174 ALA A CA 1
ATOM 1326 C C . ALA A 1 174 ? -24.810 6.509 13.221 1.00 78.19 174 ALA A C 1
ATOM 1328 O O . ALA A 1 174 ? -25.181 5.494 12.630 1.00 78.19 174 ALA A O 1
ATOM 1329 N N . SER A 1 175 ? -23.759 6.499 14.048 1.00 74.75 175 SER A N 1
ATOM 1330 C CA . SER A 1 175 ? -22.988 5.284 14.347 1.00 74.75 175 SER A CA 1
ATOM 1331 C C . SER A 1 175 ? -23.827 4.248 15.097 1.00 74.75 175 SER A C 1
ATOM 1333 O O . SER A 1 175 ? -23.780 3.063 14.764 1.00 74.75 175 SER A O 1
ATOM 1335 N N . LEU A 1 176 ? -24.623 4.685 16.078 1.00 78.94 176 LEU A N 1
ATOM 1336 C CA . LEU A 1 176 ? -25.535 3.818 16.823 1.00 78.94 176 LEU A CA 1
ATOM 1337 C C . LEU A 1 176 ? -26.628 3.245 15.908 1.00 78.94 176 LEU A C 1
ATOM 1339 O O . LEU A 1 176 ? -26.864 2.040 15.919 1.00 78.94 176 LEU A O 1
ATOM 1343 N N . ALA A 1 177 ? -27.222 4.074 15.047 1.00 76.75 177 ALA A N 1
ATOM 1344 C CA . ALA A 1 177 ? -28.217 3.649 14.065 1.00 76.75 177 ALA A CA 1
ATOM 1345 C C . ALA A 1 177 ? -27.658 2.602 13.086 1.00 76.75 177 ALA A C 1
ATOM 1347 O O . ALA A 1 177 ? -28.279 1.563 12.862 1.00 76.75 177 ALA A O 1
ATOM 1348 N N . GLY A 1 178 ? -26.455 2.837 12.547 1.00 71.56 178 GLY A N 1
ATOM 1349 C CA . GLY A 1 178 ? -25.782 1.889 11.655 1.00 71.56 178 GLY A CA 1
ATOM 1350 C C . GLY A 1 178 ? -25.458 0.561 12.346 1.00 71.56 178 GLY A C 1
ATOM 1351 O O . GLY A 1 178 ? -25.665 -0.508 11.769 1.00 71.56 178 GLY A O 1
ATOM 1352 N N . TYR A 1 179 ? -25.029 0.611 13.611 1.00 76.00 179 TYR A N 1
ATOM 1353 C CA . TYR A 1 179 ? -24.808 -0.585 14.424 1.00 76.00 179 TYR A CA 1
ATOM 1354 C C . TYR A 1 179 ? -26.097 -1.403 14.598 1.00 76.00 179 TYR A C 1
ATOM 1356 O O . TYR A 1 179 ? -26.086 -2.615 14.380 1.00 76.00 179 TYR A O 1
ATOM 1364 N N . MET A 1 180 ? -27.219 -0.759 14.923 1.00 78.94 180 MET A N 1
ATOM 1365 C CA . MET A 1 180 ? -28.507 -1.436 15.115 1.00 78.94 180 MET A CA 1
ATOM 1366 C C . MET A 1 180 ? -29.041 -2.050 13.811 1.00 78.94 180 MET A C 1
ATOM 1368 O O . MET A 1 180 ? -29.407 -3.229 13.813 1.00 78.94 180 MET A O 1
ATOM 1372 N N . LYS A 1 181 ? -28.979 -1.326 12.677 1.00 76.19 181 LYS A N 1
ATOM 1373 C CA . LYS A 1 181 ? -29.357 -1.867 11.352 1.00 76.19 181 LYS A CA 1
ATOM 1374 C C . LYS A 1 181 ? -28.526 -3.104 10.999 1.00 76.19 181 LYS A C 1
ATOM 1376 O O . LYS A 1 181 ? -29.085 -4.128 10.618 1.00 76.19 181 LYS A O 1
ATOM 1381 N N . SER A 1 182 ? -27.206 -3.063 11.221 1.00 68.44 182 SER A N 1
ATOM 1382 C CA . SER A 1 182 ? -26.308 -4.203 10.944 1.00 68.44 182 SER A CA 1
ATOM 1383 C C . SER A 1 182 ? -26.629 -5.464 11.760 1.00 68.44 182 SER A C 1
ATOM 1385 O O . SER A 1 182 ? -26.264 -6.572 11.374 1.00 68.44 182 SER A O 1
ATOM 1387 N N . ARG A 1 183 ? -27.324 -5.305 12.892 1.00 75.88 183 ARG A N 1
ATOM 1388 C CA . ARG A 1 183 ? -27.782 -6.390 13.767 1.00 75.88 183 ARG A CA 1
ATOM 1389 C C . ARG A 1 183 ? -29.223 -6.822 13.482 1.00 75.88 183 ARG A C 1
ATOM 1391 O O . ARG A 1 183 ? -29.770 -7.601 14.256 1.00 75.88 183 ARG A O 1
ATOM 1398 N N . GLY A 1 184 ? -29.828 -6.325 12.402 1.00 76.25 184 GLY A N 1
ATOM 1399 C CA . GLY A 1 184 ? -31.178 -6.692 11.974 1.00 76.25 184 GLY A CA 1
ATOM 1400 C C . GLY A 1 184 ? -32.295 -6.030 12.778 1.00 76.25 184 GLY A C 1
ATOM 1401 O O . GLY A 1 184 ? -33.416 -6.532 12.791 1.00 76.25 184 GLY A O 1
ATOM 1402 N N . TRP A 1 185 ? -32.013 -4.932 13.482 1.00 78.44 185 TRP A N 1
ATOM 1403 C CA . TRP A 1 185 ? -33.047 -4.213 14.220 1.00 78.44 185 TRP A CA 1
ATOM 1404 C C . TRP A 1 185 ? -33.931 -3.427 13.252 1.00 78.44 185 TRP A C 1
ATOM 1406 O O . TRP A 1 185 ? -33.440 -2.788 12.322 1.00 78.44 185 TRP A O 1
ATOM 1416 N N . GLY A 1 186 ? -35.242 -3.456 13.491 1.00 77.19 186 GLY A N 1
ATOM 1417 C CA . GLY A 1 186 ? -36.203 -2.697 12.698 1.00 77.19 186 GLY A CA 1
ATOM 1418 C C . GLY A 1 186 ? -36.068 -1.185 12.896 1.00 77.19 186 GLY A C 1
ATOM 1419 O O . GLY A 1 186 ? -35.571 -0.704 13.921 1.00 77.19 186 GLY A O 1
ATOM 1420 N N . GLU A 1 187 ? -36.564 -0.424 11.924 1.00 79.25 187 GLU A N 1
ATOM 1421 C CA . GLU A 1 187 ? -36.518 1.042 11.921 1.00 79.25 187 GLU A CA 1
ATOM 1422 C C . GLU A 1 187 ? -37.210 1.655 13.155 1.00 79.25 187 GLU A C 1
ATOM 1424 O O . GLU A 1 187 ? -36.678 2.570 13.783 1.00 79.25 187 GLU A O 1
ATOM 1429 N N . ALA A 1 188 ? -38.358 1.107 13.570 1.00 76.00 188 ALA A N 1
ATOM 1430 C CA . ALA A 1 188 ? -39.095 1.573 14.748 1.00 76.00 188 ALA A CA 1
ATOM 1431 C C . ALA A 1 188 ? -38.310 1.368 16.060 1.00 76.00 188 ALA A C 1
ATOM 1433 O O . ALA A 1 188 ? -38.235 2.274 16.890 1.00 76.00 188 ALA A O 1
ATOM 1434 N N . SER A 1 189 ? -37.676 0.202 16.231 1.00 74.38 189 SER A N 1
ATOM 1435 C CA . SER A 1 189 ? -36.841 -0.104 17.402 1.00 74.38 189 SER A CA 1
ATOM 1436 C C . SER A 1 189 ? -35.575 0.753 17.437 1.00 74.38 189 SER A C 1
ATOM 1438 O O . SER A 1 189 ? -35.148 1.183 18.507 1.00 74.38 189 SER A O 1
ATOM 1440 N N . THR A 1 190 ? -35.007 1.046 16.266 1.00 76.62 190 THR A N 1
ATOM 1441 C CA . THR A 1 190 ? -33.853 1.942 16.130 1.00 76.62 190 THR A CA 1
ATOM 1442 C C . THR A 1 190 ? -34.234 3.378 16.497 1.00 76.62 190 THR A C 1
ATOM 1444 O O . THR A 1 190 ? -33.561 3.996 17.316 1.00 76.62 190 THR A O 1
ATOM 1447 N N . ASN A 1 191 ? -35.364 3.886 15.991 1.00 77.38 191 ASN A N 1
ATOM 1448 C CA . ASN A 1 191 ? -35.888 5.209 16.346 1.00 77.38 191 ASN A CA 1
ATOM 1449 C C . ASN A 1 191 ? -36.124 5.366 17.857 1.00 77.38 191 ASN A C 1
ATOM 1451 O O . ASN A 1 191 ? -35.729 6.375 18.439 1.00 77.38 191 ASN A O 1
ATOM 1455 N N . ALA A 1 192 ? -36.733 4.369 18.506 1.00 74.25 192 ALA A N 1
ATOM 1456 C CA . ALA A 1 192 ? -36.974 4.403 19.949 1.00 74.25 192 ALA A CA 1
ATOM 1457 C C . ALA A 1 192 ? -35.664 4.470 20.756 1.00 74.25 192 ALA A C 1
ATOM 1459 O O . ALA A 1 192 ? -35.549 5.260 21.693 1.00 74.25 192 ALA A O 1
ATOM 1460 N N . ALA A 1 193 ? -34.654 3.691 20.359 1.00 74.94 193 ALA A N 1
ATOM 1461 C CA . ALA A 1 193 ? -33.356 3.675 21.025 1.00 74.94 193 ALA A CA 1
ATOM 1462 C C . ALA A 1 193 ? -32.567 4.978 20.826 1.00 74.94 193 ALA A C 1
ATOM 1464 O O . ALA A 1 193 ? -31.948 5.468 21.769 1.00 74.94 193 ALA A O 1
ATOM 1465 N N . LEU A 1 194 ? -32.616 5.577 19.631 1.00 79.88 194 LEU A N 1
ATOM 1466 C CA . LEU A 1 194 ? -31.957 6.862 19.383 1.00 79.88 194 LEU A CA 1
ATOM 1467 C C . LEU A 1 194 ? -32.607 8.006 20.160 1.00 79.88 194 LEU A C 1
ATOM 1469 O O . LEU A 1 194 ? -31.888 8.875 20.640 1.00 79.88 194 LEU A O 1
ATOM 1473 N N . ARG A 1 195 ? -33.936 8.004 20.328 1.00 79.19 195 ARG A N 1
ATOM 1474 C CA . ARG A 1 195 ? -34.630 8.990 21.176 1.00 79.19 195 ARG A CA 1
ATOM 1475 C C . ARG A 1 195 ? -34.182 8.896 22.631 1.00 79.19 195 ARG A C 1
ATOM 1477 O O . ARG A 1 195 ? -33.890 9.924 23.234 1.00 79.19 195 ARG A O 1
ATOM 1484 N N . ALA A 1 196 ? -34.074 7.677 23.164 1.00 75.38 196 ALA A N 1
ATOM 1485 C CA . ALA A 1 196 ? -33.562 7.450 24.513 1.00 75.38 196 ALA A CA 1
ATOM 1486 C C . ALA A 1 196 ? -32.111 7.943 24.653 1.00 75.38 196 ALA A C 1
ATOM 1488 O O . ALA A 1 196 ? -31.815 8.728 25.547 1.00 75.38 196 ALA A O 1
ATOM 1489 N N . ALA A 1 197 ? -31.234 7.582 23.710 1.00 74.94 197 ALA A N 1
ATOM 1490 C CA . ALA A 1 197 ? -29.838 8.022 23.714 1.00 74.94 197 ALA A CA 1
ATOM 1491 C C . ALA A 1 197 ? -29.678 9.545 23.528 1.00 74.94 197 ALA A C 1
ATOM 1493 O O . ALA A 1 197 ? -28.763 10.142 24.087 1.00 74.94 197 ALA A O 1
ATOM 1494 N N . ASN A 1 198 ? -30.557 10.187 22.752 1.00 80.62 198 ASN A N 1
ATOM 1495 C CA . ASN A 1 198 ? -30.551 11.634 22.542 1.00 80.62 198 ASN A CA 1
ATOM 1496 C C . ASN A 1 198 ? -30.993 12.404 23.795 1.00 80.62 198 ASN A C 1
ATOM 1498 O O . ASN A 1 198 ? -30.450 13.470 24.066 1.00 80.62 198 ASN A O 1
ATOM 1502 N N . ALA A 1 199 ? -31.938 11.862 24.570 1.00 79.19 199 ALA A N 1
ATOM 1503 C CA . ALA A 1 199 ? -32.402 12.465 25.821 1.00 79.19 199 ALA A CA 1
ATOM 1504 C C . ALA A 1 199 ? -31.324 12.484 26.921 1.00 79.19 199 ALA A C 1
ATOM 1506 O O . ALA A 1 199 ? -31.380 13.319 27.819 1.00 79.19 199 ALA A O 1
ATOM 1507 N N . GLU A 1 200 ? -30.334 11.591 26.837 1.00 74.44 200 GLU A N 1
ATOM 1508 C CA . GLU A 1 200 ? -29.179 11.549 27.743 1.00 74.44 200 GLU A CA 1
ATOM 1509 C C . GLU A 1 200 ? -28.054 12.520 27.337 1.00 74.44 200 GLU A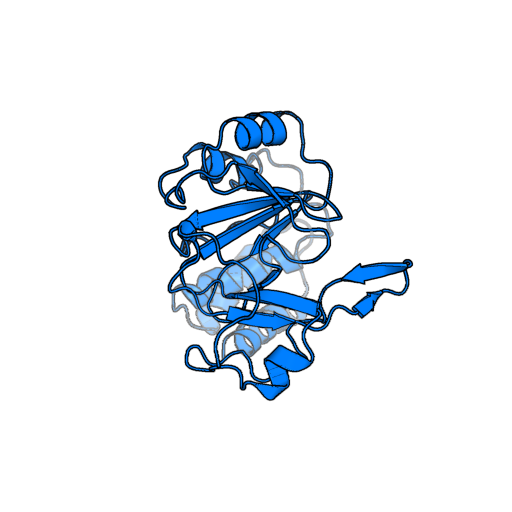 C 1
ATOM 1511 O O . GLU A 1 200 ? -27.069 12.676 28.063 1.00 74.44 200 GLU A O 1
ATOM 1516 N N . LEU A 1 201 ? -28.165 13.185 26.180 1.00 72.81 201 LEU A N 1
ATOM 1517 C CA . LEU A 1 201 ? -27.192 14.191 25.760 1.00 72.81 201 LEU A CA 1
ATOM 1518 C C . LEU A 1 201 ? -27.390 15.491 26.544 1.00 72.81 201 LEU A C 1
ATOM 1520 O O . LEU A 1 201 ? -28.509 15.929 26.784 1.00 72.81 201 LEU A O 1
ATOM 1524 N N . ALA A 1 202 ? -26.280 16.160 26.865 1.00 68.00 202 ALA A N 1
ATOM 1525 C CA . ALA A 1 202 ? -26.301 17.469 27.523 1.00 68.00 202 ALA A CA 1
ATOM 1526 C C . ALA A 1 202 ? -27.002 18.563 26.685 1.00 68.00 202 ALA A C 1
ATOM 1528 O O . ALA A 1 202 ? -27.503 19.531 27.249 1.00 68.00 202 ALA A O 1
ATOM 1529 N N . ASP A 1 203 ? -27.043 18.396 25.357 1.00 74.00 203 ASP A N 1
ATOM 1530 C CA . ASP A 1 203 ? -27.781 19.242 24.410 1.00 74.00 203 ASP A CA 1
ATOM 1531 C C . ASP A 1 203 ? -28.463 18.345 23.349 1.00 74.00 203 ASP A C 1
ATOM 1533 O O . ASP A 1 203 ? -27.839 18.020 22.322 1.00 74.00 203 ASP A O 1
ATOM 1537 N N . PRO A 1 204 ? -29.685 17.845 23.636 1.00 75.62 204 PRO A N 1
ATOM 1538 C CA . PRO A 1 204 ? -30.427 16.931 22.768 1.00 75.62 204 PRO A CA 1
ATOM 1539 C C . PRO A 1 204 ? -30.746 17.540 21.398 1.00 75.62 204 PRO A C 1
ATOM 1541 O O . PRO A 1 204 ? -31.145 18.696 21.290 1.00 75.62 204 PRO A O 1
ATOM 1544 N N . LEU A 1 205 ? -30.639 16.734 20.340 1.00 76.00 205 LEU A N 1
ATOM 1545 C CA . LEU A 1 205 ? -31.061 17.129 18.994 1.00 76.00 205 LEU A CA 1
ATOM 1546 C C . LEU A 1 205 ? -32.581 17.236 18.898 1.00 76.00 205 LEU A C 1
ATOM 1548 O O . LEU A 1 205 ? -33.312 16.533 19.606 1.00 76.00 205 LEU A O 1
ATOM 1552 N N . ALA A 1 206 ? -33.059 18.071 17.974 1.00 79.81 206 ALA A N 1
ATOM 1553 C CA . ALA A 1 206 ? -34.484 18.175 17.710 1.00 79.81 206 ALA A CA 1
ATOM 1554 C C . ALA A 1 206 ? -35.022 16.854 17.140 1.00 79.81 206 ALA A C 1
ATOM 1556 O O . ALA A 1 206 ? -34.364 16.168 16.360 1.00 79.81 206 ALA A O 1
ATOM 1557 N N . GLU A 1 207 ? -36.275 16.528 17.453 1.00 71.75 207 GLU A N 1
ATOM 1558 C CA . GLU A 1 207 ? -36.910 15.267 17.043 1.00 71.75 207 GLU A CA 1
ATOM 1559 C C . GLU A 1 207 ? -36.868 15.029 15.519 1.00 71.75 207 GLU A C 1
ATOM 1561 O O . GLU A 1 207 ? -36.699 13.911 15.032 1.00 71.75 207 GLU A O 1
ATOM 1566 N N . ARG A 1 208 ? -36.944 16.116 14.742 1.00 72.00 208 ARG A N 1
ATOM 1567 C CA . ARG A 1 208 ? -36.837 16.083 13.279 1.00 72.00 208 ARG A CA 1
ATOM 1568 C C . ARG A 1 208 ? -35.451 15.637 12.796 1.00 72.00 208 ARG A C 1
ATOM 1570 O O . ARG A 1 208 ? -35.339 15.006 11.747 1.00 72.00 208 ARG A O 1
ATOM 1577 N N . GLU A 1 209 ? -34.399 15.955 13.544 1.00 71.56 209 GLU A N 1
ATOM 1578 C CA . GLU A 1 209 ? -33.018 15.610 13.200 1.00 71.56 209 GLU A CA 1
ATOM 1579 C C . GLU A 1 209 ? -32.714 14.135 13.489 1.00 71.56 209 GLU A C 1
ATOM 1581 O O . GLU A 1 209 ? -32.023 13.491 12.691 1.00 71.56 209 GLU A O 1
ATOM 1586 N N . ILE A 1 210 ? -33.311 13.565 14.543 1.00 71.94 210 ILE A N 1
ATOM 1587 C CA . ILE A 1 210 ? -33.242 12.126 14.850 1.00 71.94 210 ILE A CA 1
ATOM 1588 C C . ILE A 1 210 ? -33.850 11.321 13.699 1.00 71.94 210 ILE A C 1
ATOM 1590 O O . ILE A 1 210 ? -33.188 10.443 13.142 1.00 71.94 210 ILE A O 1
ATOM 1594 N N . GLY A 1 211 ? -35.067 11.685 13.274 1.00 69.62 211 GLY A N 1
ATOM 1595 C CA . GLY A 1 211 ? -35.731 11.043 12.137 1.00 69.62 211 GLY A CA 1
ATOM 1596 C C . GLY A 1 211 ? -34.916 11.150 10.844 1.00 69.62 211 GLY A C 1
ATOM 1597 O O . GLY A 1 211 ? -34.764 10.167 10.121 1.00 69.62 211 GLY A O 1
ATOM 1598 N N . SER A 1 212 ? -34.298 12.310 10.588 1.00 72.19 212 SER A N 1
ATOM 1599 C CA . SER A 1 212 ? -33.425 12.488 9.418 1.00 72.19 212 SER A CA 1
ATOM 1600 C C . SER A 1 212 ? -32.163 11.614 9.460 1.00 72.19 212 SER A C 1
ATOM 1602 O O . SER A 1 212 ? -31.672 11.190 8.416 1.00 72.19 212 SER A O 1
ATOM 1604 N N . THR A 1 213 ? -31.644 11.319 10.655 1.00 69.62 213 THR A N 1
ATOM 1605 C CA . THR A 1 213 ? -30.458 10.472 10.844 1.00 69.62 213 THR A CA 1
ATOM 1606 C C . THR A 1 213 ? -30.779 9.011 10.550 1.00 69.62 213 THR A C 1
ATOM 1608 O O . THR A 1 213 ? -30.016 8.350 9.848 1.00 69.62 213 THR A O 1
ATOM 1611 N N . VAL A 1 214 ? -31.932 8.522 11.017 1.00 70.00 214 VAL A N 1
ATOM 1612 C CA . VAL A 1 214 ? -32.404 7.159 10.720 1.00 70.00 214 VAL A CA 1
ATOM 1613 C C . VAL A 1 214 ? -32.660 6.982 9.230 1.00 70.00 214 VAL A C 1
ATOM 1615 O O . VAL A 1 214 ? -32.132 6.038 8.646 1.00 70.00 214 VAL A O 1
ATOM 1618 N N . ALA A 1 215 ? -33.373 7.922 8.604 1.00 72.62 215 ALA A N 1
ATOM 1619 C CA . ALA A 1 215 ? -33.672 7.871 7.174 1.00 72.62 215 ALA A CA 1
ATOM 1620 C C . ALA A 1 215 ? -32.394 7.804 6.317 1.00 72.62 215 ALA A C 1
ATOM 1622 O O . ALA A 1 215 ? -32.270 6.927 5.467 1.00 72.62 215 ALA A O 1
ATOM 1623 N N . LYS A 1 216 ? -31.394 8.653 6.604 1.00 75.44 216 LYS A N 1
ATOM 1624 C CA . LYS A 1 216 ? -30.095 8.648 5.901 1.00 75.44 216 LYS A CA 1
ATOM 1625 C C . LYS A 1 216 ? -29.320 7.341 6.070 1.00 75.44 216 LYS A C 1
ATOM 1627 O O . LYS A 1 216 ? -28.609 6.917 5.161 1.00 75.44 216 LYS A O 1
ATOM 1632 N N . VAL A 1 217 ? -29.393 6.723 7.250 1.00 68.44 217 VAL A N 1
ATOM 1633 C CA . VAL A 1 217 ? -28.757 5.422 7.497 1.00 68.44 217 VAL A CA 1
ATOM 1634 C C . VAL A 1 217 ? -29.507 4.313 6.770 1.00 68.44 217 VAL A C 1
ATOM 1636 O O . VAL A 1 217 ? -28.871 3.383 6.290 1.00 68.44 217 VAL A O 1
ATOM 1639 N N . TRP A 1 218 ? -30.828 4.400 6.639 1.00 68.38 218 TRP A N 1
ATOM 1640 C CA . TRP A 1 218 ? -31.580 3.400 5.893 1.00 68.38 218 TRP A CA 1
ATOM 1641 C C . TRP A 1 218 ? -31.319 3.479 4.389 1.00 68.38 218 TRP A C 1
ATOM 1643 O O . TRP A 1 218 ? -30.926 2.465 3.823 1.00 68.38 218 TRP A O 1
ATOM 1653 N N . GLU A 1 219 ? -31.373 4.680 3.808 1.00 72.25 219 GLU A N 1
ATOM 1654 C CA . GLU A 1 219 ? -31.103 4.948 2.384 1.00 72.25 219 GLU A CA 1
ATOM 1655 C C . GLU A 1 219 ? -29.696 4.512 1.940 1.00 72.25 219 GLU A C 1
ATOM 1657 O O . GLU A 1 219 ? -29.490 4.114 0.803 1.00 72.25 219 GLU A O 1
ATOM 1662 N N . ARG A 1 220 ? -28.703 4.555 2.837 1.00 61.62 220 ARG A N 1
ATOM 1663 C CA . ARG A 1 220 ? -27.322 4.142 2.526 1.00 61.62 220 ARG A CA 1
ATOM 1664 C C . ARG A 1 220 ? -27.128 2.619 2.455 1.00 61.62 220 ARG A C 1
ATOM 1666 O O . ARG A 1 220 ? -26.103 2.172 1.946 1.00 61.62 220 ARG A O 1
ATOM 1673 N N . TYR A 1 221 ? -28.036 1.841 3.039 1.00 52.81 221 TYR A N 1
ATOM 1674 C CA . TYR A 1 221 ? -27.895 0.389 3.217 1.00 52.81 221 TYR A CA 1
ATOM 1675 C C . TYR A 1 221 ? -29.018 -0.417 2.539 1.00 52.81 221 TYR A C 1
ATOM 1677 O O . TYR A 1 221 ? -29.076 -1.628 2.752 1.00 52.81 221 TYR A O 1
ATOM 1685 N N . ASP A 1 222 ? -29.898 0.249 1.790 1.00 49.44 222 ASP A N 1
ATOM 1686 C CA . ASP A 1 222 ? -30.864 -0.360 0.866 1.00 49.44 222 ASP A CA 1
ATOM 1687 C C . ASP A 1 222 ? -30.317 -0.265 -0.571 1.00 49.44 222 ASP A C 1
ATOM 1689 O O . ASP A 1 222 ? -30.541 -1.219 -1.350 1.00 49.44 222 ASP A O 1
#

Sequence (222 aa):
MTCPFEIPPQLEGHGLLPVALVENDDGTVGKPPATTRKWSALDYEPTGEEWAGADAYGVRLHRLLVVDVDKQPPDAVKALLGQMDTLIVRTPRGFHFYFDGANSQTFAAPTWGDIKRGANSYVVGPGSPGYTILNDAPLLPSYATEPLRMMLRRPKASAESDPVGNGNRNDKLASLAGYMKSRGWGEASTNAALRAANAELADPLAEREIGSTVAKVWERYD

Foldseek 3Di:
DDQPFDAFPLLPPFDKFFFAWDQDPVRDTHTDDLPPDPQLDLPDDDDPVSNVNGLFMKTFFAFKKKWFFQADDPPLLVVLVVPDQAWWKFAQRGIIGMATGDPPDDFDQDPRTGIFHHRSTIDTGARRVRIHTPHSGHHHHCVPRPSNVVRRDDPPPPPPDDQDDPPCLLVVLLVQLLVCVVVVHDLVRSLVVSVVVQVPHPHRDDSVSSVVSNVVSVVVVD

Secondary structure (DSSP, 8-state):
---SSPPPGGGTTS-EEEE--EE-TTS-EEPPPGGGSSTT-TT----HHHHHT-SEEEEEEEEEEEEEE-S---HHHHHHHHT--S-EEE-SSSEEEEEES---S-PPPPTTEEEEEEEEEEEEPTTSTT-EEEE-PPPEETTT-HHHHHHHPPP----------TTSHHHHHHHHHHHHHHTT--HHHHHHHHHHHHHTSSSPPPHHHHHHHHHHHHHTT-

pLDDT: mean 76.3, std 14.5, range [34.22, 95.75]